Protein AF-A0A965M9I6-F1 (afdb_monomer_lite)

Foldseek 3Di:
DVVVVVVVVVVVVVVVCVVVCLVVDDPVVNVVVVVVVVVVVVVVVVVVLVVVLVVLVVQLVVLVVQLVPDPDPVVNVVSVVSNVVSVVVNVVSVLLPPDDDADCAQAFKWFADQDPVVQKTKIQAAVCRVDDAQFKKFWADPPDTQFIWGWHAGDHGMTMIHTDGGDPPDDDDGGTGIHGPDDD

pLDDT: mean 80.73, std 11.1, range [32.66, 93.0]

Secondary structure (DSSP, 8-state):
-HHHHHHHHHHHHHHHHHHTTGGGS-HHHHHHHHHHHHHHHHHHHHHHHHHHHHHHHHHHHHHHHHHHH--SHHHHHHHHHHHHHHHHHHHHHHHHTPPPPPPSSSSSEEEEEEETTTTEEEES--GGGT--TT-EEEEEETTEEEEEEEEEEE-SS-EEEEEESPPTT----TT-EEEE----

Radius of gyration: 22.74 Å; chains: 1; bounding box: 59×46×64 Å

Structure (mmCIF, N/CA/C/O backbone):
data_AF-A0A965M9I6-F1
#
_entry.id   AF-A0A965M9I6-F1
#
loop_
_atom_site.group_PDB
_atom_site.id
_atom_site.type_symbol
_atom_site.label_atom_id
_atom_site.label_alt_id
_atom_site.label_comp_id
_atom_site.label_asym_id
_atom_site.label_entity_id
_atom_site.label_seq_id
_atom_site.pdbx_PDB_ins_code
_atom_site.Cartn_x
_atom_site.Cartn_y
_atom_site.Cartn_z
_atom_site.occupancy
_atom_site.B_iso_or_equiv
_atom_site.auth_seq_id
_atom_site.auth_comp_id
_atom_site.auth_asym_id
_atom_site.auth_atom_id
_atom_site.pdbx_PDB_model_num
ATOM 1 N N . ALA A 1 1 ? 0.897 17.941 -31.462 1.00 59.69 1 ALA A N 1
ATOM 2 C CA . ALA A 1 1 ? 0.700 18.989 -30.437 1.00 59.69 1 ALA A CA 1
ATOM 3 C C . ALA A 1 1 ? 1.483 18.665 -29.162 1.00 59.69 1 ALA A C 1
ATOM 5 O O . ALA A 1 1 ? 2.231 19.512 -28.695 1.00 59.69 1 ALA A O 1
ATOM 6 N N . GLU A 1 2 ? 1.426 17.422 -28.679 1.00 52.91 2 GLU A N 1
ATOM 7 C CA . GLU A 1 2 ? 2.116 16.943 -27.466 1.00 52.91 2 GLU A CA 1
ATOM 8 C C . GLU A 1 2 ? 3.638 17.169 -27.456 1.00 52.91 2 GLU A C 1
ATOM 10 O O . GLU A 1 2 ? 4.181 17.671 -26.481 1.00 52.91 2 GLU A O 1
ATOM 15 N N . ALA A 1 3 ? 4.340 16.935 -28.570 1.00 60.59 3 ALA A N 1
ATOM 16 C CA . ALA A 1 3 ? 5.793 17.151 -28.652 1.00 60.59 3 ALA A CA 1
ATOM 17 C C . ALA A 1 3 ? 6.247 18.623 -28.505 1.00 60.59 3 ALA A C 1
ATOM 19 O O . ALA A 1 3 ? 7.446 18.890 -28.413 1.00 60.59 3 ALA A O 1
ATOM 20 N N . ARG A 1 4 ? 5.334 19.603 -28.566 1.00 61.66 4 ARG A N 1
ATOM 21 C CA . ARG A 1 4 ? 5.643 21.009 -28.237 1.00 61.66 4 ARG A CA 1
ATOM 22 C C . ARG A 1 4 ? 5.411 21.277 -26.751 1.00 61.66 4 ARG A C 1
ATOM 24 O O . ARG A 1 4 ? 6.306 21.819 -26.118 1.00 61.66 4 ARG A O 1
ATOM 31 N N . ALA A 1 5 ? 4.317 20.757 -26.196 1.00 73.44 5 ALA A N 1
ATOM 32 C CA . ALA A 1 5 ? 4.026 20.825 -24.765 1.00 73.44 5 ALA A CA 1
ATOM 33 C C . ALA A 1 5 ? 5.125 20.168 -23.906 1.00 73.44 5 ALA A C 1
ATOM 35 O O . ALA A 1 5 ? 5.554 20.744 -22.913 1.00 73.44 5 ALA A O 1
ATOM 36 N N . TYR A 1 6 ? 5.665 19.018 -24.330 1.00 57.88 6 TYR A N 1
ATOM 37 C CA . TYR A 1 6 ? 6.797 18.385 -23.637 1.00 57.88 6 TYR A CA 1
ATOM 38 C C . TYR A 1 6 ? 8.075 19.231 -23.672 1.00 57.88 6 TYR A C 1
ATOM 40 O O . TYR A 1 6 ? 8.813 19.263 -22.693 1.00 57.88 6 TYR A O 1
ATOM 48 N N . ARG A 1 7 ? 8.341 19.936 -24.780 1.00 64.25 7 ARG A N 1
ATOM 49 C CA . ARG A 1 7 ? 9.512 20.821 -24.894 1.00 64.25 7 ARG A CA 1
ATOM 50 C C . ARG A 1 7 ? 9.372 22.064 -24.028 1.00 64.25 7 ARG A C 1
ATOM 52 O O . ARG A 1 7 ? 10.345 22.469 -23.407 1.00 64.25 7 ARG A O 1
ATOM 59 N N . GLU A 1 8 ? 8.180 22.643 -23.974 1.00 78.50 8 GLU A N 1
ATOM 60 C CA . GLU A 1 8 ? 7.892 23.807 -23.132 1.00 78.50 8 GLU A CA 1
ATOM 61 C C . GLU A 1 8 ? 8.009 23.455 -21.645 1.00 78.50 8 GLU A C 1
ATOM 63 O O . GLU A 1 8 ? 8.731 24.136 -20.920 1.00 78.50 8 GLU A O 1
ATOM 68 N N . ALA A 1 9 ? 7.425 22.331 -21.219 1.00 72.50 9 ALA A N 1
ATOM 69 C CA . ALA A 1 9 ? 7.544 21.848 -19.843 1.00 72.50 9 ALA A CA 1
ATOM 70 C C . ALA A 1 9 ? 9.001 21.540 -19.449 1.00 72.50 9 ALA A C 1
ATOM 72 O O . ALA A 1 9 ? 9.422 21.832 -18.331 1.00 72.50 9 ALA A O 1
ATOM 73 N N . TRP A 1 10 ? 9.789 20.982 -20.374 1.00 66.69 10 TRP A N 1
ATOM 74 C CA . TRP A 1 10 ? 11.201 20.684 -20.135 1.00 66.69 10 TRP A CA 1
ATOM 75 C C . TRP A 1 10 ? 12.052 21.955 -20.004 1.00 66.69 10 TRP A C 1
ATOM 77 O O . TRP A 1 10 ? 12.876 22.057 -19.099 1.00 66.69 10 TRP A O 1
ATOM 87 N N . LEU A 1 11 ? 11.806 22.956 -20.855 1.00 74.75 11 LEU A N 1
ATOM 88 C CA . LEU A 1 11 ? 12.482 24.255 -20.781 1.00 74.75 11 LEU A CA 1
ATOM 89 C C . LEU A 1 11 ? 12.130 25.015 -19.499 1.00 74.75 11 LEU A C 1
ATOM 91 O O . LEU A 1 11 ? 12.984 25.692 -18.931 1.00 74.75 11 LEU A O 1
ATOM 95 N N . GLU A 1 12 ? 10.891 24.906 -19.027 1.00 79.81 12 GLU A N 1
ATOM 96 C CA . GLU A 1 12 ? 10.460 25.538 -17.781 1.00 79.81 12 GLU A CA 1
ATOM 97 C C . GLU A 1 12 ? 11.074 24.869 -16.546 1.00 79.81 12 GLU A C 1
ATOM 99 O O . GLU A 1 12 ? 11.515 25.560 -15.622 1.00 79.81 12 GLU A O 1
ATOM 104 N N . LEU A 1 13 ? 11.188 23.537 -16.562 1.00 67.56 13 LEU A N 1
ATOM 105 C CA . LEU A 1 13 ? 11.900 22.784 -15.532 1.00 67.56 13 LEU A CA 1
ATOM 106 C C . LEU A 1 13 ? 13.383 23.179 -15.483 1.00 67.56 13 LEU A C 1
ATOM 108 O O . LEU A 1 13 ? 13.887 23.527 -14.417 1.00 67.56 13 LEU A O 1
ATOM 112 N N . GLN A 1 14 ? 14.046 23.242 -16.642 1.00 68.06 14 GLN A N 1
ATOM 113 C CA . GLN A 1 14 ? 15.446 23.659 -16.740 1.00 68.06 14 GLN A CA 1
ATOM 114 C C . GLN A 1 14 ? 15.657 25.086 -16.207 1.00 68.06 14 GLN A C 1
ATOM 116 O O . GLN A 1 14 ? 16.617 25.351 -15.486 1.00 68.06 14 GLN A O 1
ATOM 121 N N . ARG A 1 15 ? 14.728 26.005 -16.497 1.00 66.44 15 ARG A N 1
ATOM 122 C CA . ARG A 1 15 ? 14.803 27.389 -16.012 1.00 66.44 15 ARG A CA 1
ATOM 123 C C . ARG A 1 15 ? 14.663 27.481 -14.492 1.00 66.44 15 ARG A C 1
ATOM 125 O O . ARG A 1 15 ? 15.324 28.313 -13.875 1.00 66.44 15 ARG A O 1
ATOM 132 N N . ARG A 1 16 ? 13.820 26.643 -13.874 1.00 67.25 16 ARG A N 1
ATOM 133 C CA . ARG A 1 16 ? 13.715 26.560 -12.404 1.00 67.25 16 ARG A CA 1
ATOM 134 C C . ARG A 1 16 ? 15.005 26.034 -11.785 1.00 67.25 16 ARG A C 1
ATOM 136 O O . ARG A 1 16 ? 15.453 26.601 -10.791 1.00 67.25 16 ARG A O 1
ATOM 143 N N . ASP A 1 17 ? 15.615 25.021 -12.387 1.00 62.03 17 ASP A N 1
ATOM 144 C CA . ASP A 1 17 ? 16.868 24.440 -11.895 1.00 62.03 17 ASP A CA 1
ATOM 145 C C . ASP A 1 17 ? 18.054 25.411 -12.028 1.00 62.03 17 ASP A C 1
ATOM 147 O O . ASP A 1 17 ? 18.908 25.476 -11.138 1.00 62.03 17 ASP A O 1
ATOM 151 N N . GLU A 1 18 ? 18.079 26.224 -13.091 1.00 65.44 18 GLU A N 1
ATOM 152 C CA . GLU A 1 18 ? 19.047 27.315 -13.276 1.00 65.44 18 GLU A CA 1
ATOM 153 C C . GLU A 1 18 ? 18.873 28.425 -12.230 1.00 65.44 18 GLU A C 1
ATOM 155 O O . GLU A 1 18 ? 19.855 28.871 -11.637 1.00 65.44 18 GLU A O 1
ATOM 160 N N . VAL A 1 19 ? 17.633 28.838 -11.942 1.00 67.62 19 VAL A N 1
ATOM 161 C CA . VAL A 1 19 ? 17.329 29.868 -10.928 1.00 67.62 19 VAL A CA 1
ATOM 162 C C . VAL A 1 19 ? 17.700 29.410 -9.515 1.00 67.62 19 VAL A C 1
ATOM 164 O O . VAL A 1 19 ? 18.101 30.227 -8.687 1.00 67.62 19 VAL A O 1
ATOM 167 N N . LEU A 1 20 ? 17.601 28.110 -9.236 1.00 62.50 20 LEU A N 1
ATOM 168 C CA . LEU A 1 20 ? 17.977 27.526 -7.948 1.00 62.50 20 LEU A CA 1
ATOM 169 C C . LEU A 1 20 ? 19.483 27.220 -7.840 1.00 62.50 20 LEU A C 1
ATOM 171 O O . LEU A 1 20 ? 19.934 26.772 -6.788 1.00 62.50 20 LEU A O 1
ATOM 175 N N . GLY A 1 21 ? 20.268 27.448 -8.901 1.00 57.34 21 GLY A N 1
ATOM 176 C CA . GLY A 1 21 ? 21.709 27.174 -8.927 1.00 57.34 21 GLY A CA 1
ATOM 177 C C . GLY A 1 21 ? 22.067 25.684 -8.877 1.00 57.34 21 GLY A C 1
ATOM 178 O O . GLY A 1 21 ? 23.244 25.340 -8.771 1.00 57.34 21 GLY A O 1
ATOM 179 N N . VAL A 1 22 ? 21.079 24.789 -8.990 1.00 57.62 22 VAL A N 1
ATOM 180 C CA . VAL A 1 22 ? 21.238 23.330 -8.851 1.00 57.62 22 VAL A CA 1
ATOM 181 C C . VAL A 1 22 ? 22.124 22.765 -9.961 1.00 57.62 22 VAL A C 1
ATOM 183 O O . VAL A 1 22 ? 22.916 21.857 -9.723 1.00 57.62 22 VAL A O 1
ATOM 186 N N . ALA A 1 23 ? 22.069 23.366 -11.152 1.00 55.41 23 ALA A N 1
ATOM 187 C CA . ALA A 1 23 ? 22.913 23.005 -12.289 1.00 55.41 23 ALA A CA 1
ATOM 188 C C . ALA A 1 23 ? 24.410 23.336 -12.097 1.00 55.41 23 ALA A C 1
ATOM 190 O O . ALA A 1 23 ? 25.239 22.838 -12.853 1.00 55.41 23 ALA A O 1
ATOM 191 N N . THR A 1 24 ? 24.765 24.168 -11.106 1.00 54.38 24 THR A N 1
ATOM 192 C CA . THR A 1 24 ? 26.161 24.572 -10.822 1.00 54.38 24 THR A CA 1
ATOM 193 C C . THR A 1 24 ? 26.809 23.794 -9.675 1.00 54.38 24 THR A C 1
ATOM 195 O O . THR A 1 24 ? 27.988 23.990 -9.380 1.00 54.38 24 THR A O 1
ATOM 198 N N . LEU A 1 25 ? 26.051 22.913 -9.019 1.00 57.72 25 LEU A N 1
ATOM 199 C CA . LEU A 1 25 ? 26.531 22.108 -7.902 1.00 57.72 25 LEU A CA 1
ATOM 200 C C . LEU A 1 25 ? 27.399 20.945 -8.410 1.00 57.72 25 LEU A C 1
ATOM 202 O O . LEU A 1 25 ? 27.096 20.329 -9.429 1.00 57.72 25 LEU A O 1
ATOM 206 N N . SER A 1 26 ? 28.471 20.622 -7.679 1.00 61.34 26 SER A N 1
ATOM 207 C CA . SER A 1 26 ? 29.229 19.377 -7.892 1.00 61.34 26 SER A CA 1
ATOM 208 C C . SER A 1 26 ? 28.302 18.162 -7.747 1.00 61.34 26 SER A C 1
ATOM 210 O O . SER A 1 26 ? 27.358 18.215 -6.953 1.00 61.34 26 SER A O 1
ATOM 212 N N . ASN A 1 27 ? 28.587 17.064 -8.458 1.00 65.56 27 ASN A N 1
ATOM 213 C CA . ASN A 1 27 ? 27.784 15.833 -8.416 1.00 65.56 27 ASN A CA 1
ATOM 214 C C . ASN A 1 27 ? 27.509 15.363 -6.970 1.00 65.56 27 ASN A C 1
ATOM 216 O O . ASN A 1 27 ? 26.359 15.111 -6.631 1.00 65.56 27 ASN A O 1
ATOM 220 N N . ASP A 1 28 ? 28.509 15.401 -6.080 1.00 66.25 28 ASP A N 1
ATOM 221 C CA . ASP A 1 28 ? 28.352 15.017 -4.663 1.00 66.25 28 ASP A CA 1
ATOM 222 C C . ASP A 1 28 ? 27.343 15.894 -3.892 1.00 66.25 28 ASP A C 1
ATOM 224 O O . ASP A 1 28 ? 26.652 15.442 -2.972 1.00 66.25 28 ASP A O 1
ATOM 228 N N . VAL A 1 29 ? 27.249 17.179 -4.247 1.00 63.94 29 VAL A N 1
ATOM 229 C CA . VAL A 1 29 ? 26.344 18.137 -3.593 1.00 63.94 29 VAL A CA 1
ATOM 230 C C . VAL A 1 29 ? 24.921 17.978 -4.125 1.00 63.94 29 VAL A C 1
ATOM 232 O O . VAL A 1 29 ? 23.964 18.115 -3.362 1.00 63.94 29 VAL A O 1
ATOM 235 N N . ARG A 1 30 ? 24.775 17.634 -5.409 1.00 65.00 30 ARG A N 1
ATOM 236 C CA . ARG A 1 30 ? 23.484 17.285 -6.006 1.00 65.00 30 ARG A CA 1
ATOM 237 C C . ARG A 1 30 ? 22.911 16.015 -5.375 1.00 65.00 30 ARG A C 1
ATOM 239 O O . ARG A 1 30 ? 21.770 16.048 -4.918 1.00 65.00 30 ARG A O 1
ATOM 246 N N . ASP A 1 31 ? 23.723 14.970 -5.240 1.00 69.75 31 ASP A 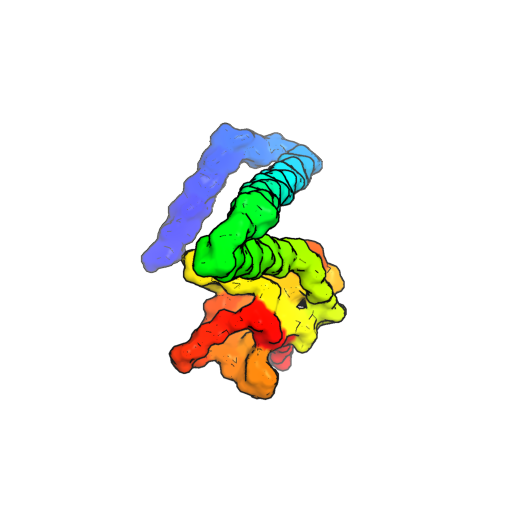N 1
ATOM 247 C CA . ASP A 1 31 ? 23.328 13.714 -4.591 1.00 69.75 31 ASP A CA 1
ATOM 248 C C . ASP A 1 31 ? 22.915 13.948 -3.127 1.00 69.75 31 ASP A C 1
ATOM 250 O O . ASP A 1 31 ? 21.892 13.446 -2.655 1.00 69.75 31 ASP A O 1
ATOM 254 N N . SER A 1 32 ? 23.660 14.799 -2.411 1.00 68.00 32 SER A N 1
ATOM 255 C CA . SER A 1 32 ? 23.335 15.186 -1.033 1.00 68.00 32 SER A CA 1
ATOM 256 C C . SER A 1 32 ? 22.020 15.968 -0.936 1.00 68.00 32 SER A C 1
ATOM 258 O O . SER A 1 32 ? 21.220 15.728 -0.031 1.00 68.00 32 SER A O 1
ATOM 260 N N . HIS A 1 33 ? 21.761 16.893 -1.863 1.00 71.75 33 HIS A N 1
ATOM 261 C 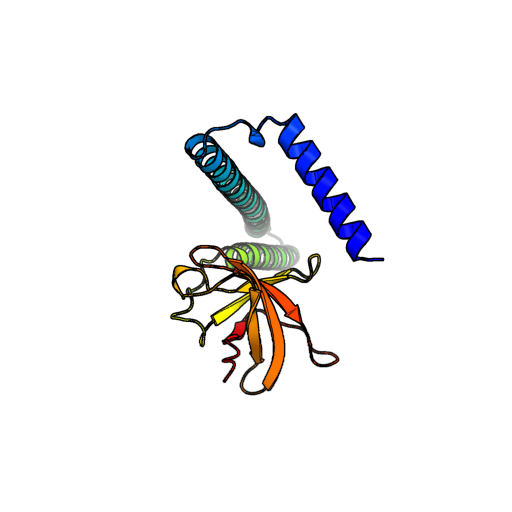CA . HIS A 1 33 ? 20.513 17.656 -1.906 1.00 71.75 33 HIS A CA 1
ATOM 262 C C . HIS A 1 33 ? 19.307 16.758 -2.221 1.00 71.75 33 HIS A C 1
ATOM 264 O O . HIS A 1 33 ? 18.273 16.853 -1.553 1.00 71.75 33 HIS A O 1
ATOM 270 N N . GLU A 1 34 ? 19.442 15.847 -3.188 1.00 71.38 34 GLU A N 1
ATOM 271 C CA . GLU A 1 34 ? 18.421 14.841 -3.501 1.00 71.38 34 GLU A CA 1
ATOM 272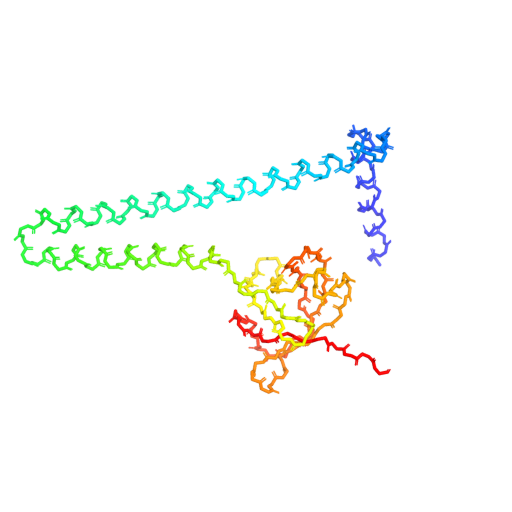 C C . GLU A 1 34 ? 18.140 13.943 -2.287 1.00 71.38 34 GLU A C 1
ATOM 274 O O . GLU A 1 34 ? 16.979 13.719 -1.927 1.00 71.38 34 GLU A O 1
ATOM 279 N N . GLN A 1 35 ? 19.186 13.516 -1.574 1.00 68.94 35 GLN A N 1
ATOM 280 C CA . GLN A 1 35 ? 19.053 12.746 -0.342 1.00 68.94 35 GLN A CA 1
ATOM 281 C C . GLN A 1 35 ? 18.332 13.529 0.766 1.00 68.94 35 GLN A C 1
ATOM 283 O O . GLN A 1 35 ? 17.428 12.979 1.399 1.00 68.94 35 GLN A O 1
ATOM 288 N N . VAL A 1 36 ? 18.689 14.794 1.003 1.00 76.12 36 VAL A N 1
ATOM 289 C CA . VAL A 1 36 ? 18.031 15.647 2.009 1.00 76.12 36 VAL A CA 1
ATOM 290 C C . VAL A 1 36 ? 16.562 15.877 1.653 1.00 76.12 36 VAL A C 1
ATOM 292 O O . VAL A 1 36 ? 15.700 15.752 2.522 1.00 76.12 36 VAL A O 1
ATOM 295 N N . SER A 1 37 ? 16.254 16.145 0.382 1.00 70.19 37 SER A N 1
ATOM 296 C CA . SER A 1 37 ? 14.878 16.298 -0.104 1.00 70.19 37 SER A CA 1
ATOM 297 C C . SER A 1 37 ? 14.054 15.027 0.130 1.00 70.19 37 SER A C 1
ATOM 299 O O . SER A 1 37 ? 12.956 15.080 0.696 1.00 70.19 37 SER A O 1
ATOM 301 N N . ARG A 1 38 ? 14.619 13.857 -0.203 1.00 69.56 38 ARG A N 1
ATOM 302 C CA . ARG A 1 38 ? 13.992 12.551 0.037 1.00 69.56 38 ARG A CA 1
ATOM 303 C C . ARG A 1 38 ? 13.698 12.326 1.520 1.00 69.56 38 ARG A C 1
ATOM 305 O O . ARG A 1 38 ? 12.555 12.024 1.866 1.00 69.56 38 ARG A O 1
ATOM 312 N N . LEU A 1 39 ? 14.703 12.497 2.381 1.00 71.06 39 LEU A N 1
ATOM 313 C CA . LEU A 1 39 ? 14.586 12.270 3.826 1.00 71.06 39 LEU A CA 1
ATOM 314 C C . LEU A 1 39 ? 13.625 13.262 4.488 1.00 71.06 39 LEU A C 1
ATOM 316 O O . LEU A 1 39 ? 12.829 12.868 5.334 1.00 71.06 39 LEU A O 1
ATOM 320 N N . SER A 1 40 ? 13.636 14.526 4.065 1.00 72.25 40 SER A N 1
ATOM 321 C CA . SER A 1 40 ? 12.663 15.528 4.511 1.00 72.25 40 SER A CA 1
ATOM 322 C C . SER A 1 40 ? 11.239 15.124 4.121 1.00 72.25 40 SER A C 1
ATOM 324 O O . SER A 1 40 ? 10.329 15.142 4.949 1.00 72.25 40 SER A O 1
ATOM 326 N N . GLY A 1 41 ? 11.040 14.652 2.886 1.00 71.00 41 GLY A N 1
ATOM 327 C CA . GLY A 1 41 ? 9.751 14.127 2.442 1.00 71.00 41 GLY A CA 1
ATOM 328 C C . GLY A 1 41 ? 9.285 12.907 3.246 1.00 71.00 41 GLY A C 1
ATOM 329 O O . GLY A 1 41 ? 8.097 12.786 3.546 1.00 71.00 41 GLY A O 1
ATOM 330 N N . GLU A 1 42 ? 10.196 12.000 3.606 1.00 76.25 42 GLU A N 1
ATOM 331 C CA . GLU A 1 42 ? 9.904 10.855 4.480 1.00 76.25 42 GLU A CA 1
ATOM 332 C C . GLU A 1 42 ? 9.539 11.293 5.898 1.00 76.25 42 GLU A C 1
ATOM 334 O O . GLU A 1 42 ? 8.526 10.833 6.427 1.00 76.25 42 GLU A O 1
ATOM 339 N N . LEU A 1 43 ? 10.290 12.236 6.468 1.00 75.19 43 LEU A N 1
ATOM 340 C CA . LEU A 1 43 ? 10.010 12.810 7.779 1.00 75.19 43 LEU A CA 1
ATOM 341 C C . LEU A 1 43 ? 8.635 13.486 7.809 1.00 75.19 43 LEU A C 1
ATOM 343 O O . LEU A 1 43 ? 7.830 13.187 8.684 1.00 75.19 43 LEU A O 1
ATOM 347 N N . ILE A 1 44 ? 8.312 14.319 6.815 1.00 77.62 44 ILE A N 1
ATOM 348 C CA . ILE A 1 44 ? 7.005 14.988 6.713 1.00 77.62 44 ILE A CA 1
ATOM 349 C C . ILE A 1 44 ? 5.866 13.962 6.649 1.00 77.62 44 ILE A C 1
ATOM 351 O O . ILE A 1 44 ? 4.826 14.148 7.285 1.00 77.62 44 ILE A O 1
ATOM 355 N N . ARG A 1 45 ? 6.034 12.869 5.891 1.00 77.31 45 ARG A N 1
ATOM 356 C CA . ARG A 1 45 ? 5.033 11.791 5.824 1.00 77.31 45 ARG A CA 1
ATOM 357 C C . ARG A 1 45 ? 4.873 11.088 7.171 1.00 77.31 45 ARG A C 1
ATOM 359 O O . ARG A 1 45 ? 3.740 10.888 7.608 1.00 77.31 45 ARG A O 1
ATOM 366 N N . ALA A 1 46 ? 5.978 10.767 7.840 1.00 75.12 46 ALA A N 1
ATOM 367 C CA . ALA A 1 46 ? 5.964 10.138 9.157 1.00 75.12 46 ALA A CA 1
ATOM 368 C C . ALA A 1 46 ? 5.312 11.042 10.218 1.00 75.12 46 ALA A C 1
ATOM 370 O O . ALA A 1 46 ? 4.477 10.583 10.998 1.00 75.12 46 ALA A O 1
ATOM 371 N N . GLU A 1 47 ? 5.618 12.340 10.209 1.00 81.00 47 GLU A N 1
ATOM 372 C CA . GLU A 1 47 ? 4.999 13.322 11.100 1.00 81.00 47 GLU A CA 1
ATOM 373 C C . GLU A 1 47 ? 3.494 13.460 10.858 1.00 81.00 47 GLU A C 1
ATOM 375 O O . GLU A 1 47 ? 2.721 13.521 11.814 1.00 81.00 47 GLU A O 1
ATOM 380 N N . ARG A 1 48 ? 3.054 13.496 9.593 1.00 85.12 48 ARG A N 1
ATOM 381 C CA . ARG A 1 48 ? 1.622 13.534 9.251 1.00 85.12 48 ARG A CA 1
ATOM 382 C C . ARG A 1 48 ? 0.899 12.290 9.749 1.00 85.12 48 ARG A C 1
ATOM 384 O O . ARG A 1 48 ? -0.147 12.428 10.376 1.00 85.12 48 ARG A O 1
ATOM 391 N N . PHE A 1 49 ? 1.479 11.111 9.534 1.00 81.81 49 PHE A N 1
ATOM 392 C CA . PHE A 1 49 ? 0.921 9.861 10.040 1.00 81.81 49 PHE A CA 1
ATOM 393 C C . PHE A 1 49 ? 0.828 9.862 11.573 1.00 81.81 49 PHE A C 1
ATOM 395 O O . PHE A 1 49 ? -0.215 9.535 12.131 1.00 81.81 49 PHE A O 1
ATOM 402 N N . SER A 1 50 ? 1.885 10.301 12.263 1.00 83.50 50 SER A N 1
ATOM 403 C CA . SER A 1 50 ? 1.895 10.420 13.726 1.00 83.50 50 SER A CA 1
ATOM 404 C C . SER A 1 50 ? 0.805 11.370 14.239 1.00 83.50 50 SER A C 1
ATOM 406 O O . SER A 1 50 ? 0.088 11.051 15.192 1.00 83.50 50 SER A O 1
ATOM 408 N N . LYS A 1 51 ? 0.610 12.515 13.569 1.00 88.12 51 LYS A N 1
ATOM 409 C CA . LYS A 1 51 ? -0.468 13.466 13.885 1.00 88.12 51 LYS A CA 1
ATOM 410 C C . LYS A 1 51 ? -1.853 12.854 13.672 1.00 88.12 51 LYS A C 1
ATOM 412 O O . LYS A 1 51 ? -2.697 12.981 14.554 1.00 88.12 51 LYS A O 1
ATOM 417 N N . GLU A 1 52 ? -2.079 12.171 12.550 1.00 88.06 52 GLU A N 1
ATOM 418 C CA . GLU A 1 52 ? -3.351 11.496 12.255 1.00 88.06 52 GLU A CA 1
ATOM 419 C C . GLU A 1 52 ? -3.658 10.395 13.283 1.00 88.06 52 GLU A C 1
ATOM 421 O O . GLU A 1 52 ? -4.763 10.349 13.822 1.00 88.06 52 GLU A O 1
ATOM 426 N N . MET A 1 53 ? -2.666 9.572 13.635 1.00 87.31 53 MET A N 1
ATOM 427 C CA . MET A 1 53 ? -2.789 8.549 14.680 1.00 87.31 53 MET A CA 1
ATOM 428 C C . MET A 1 53 ? -3.105 9.149 16.048 1.00 87.31 53 MET A C 1
ATOM 430 O O . MET A 1 53 ? -3.977 8.650 16.758 1.00 87.31 53 MET A O 1
ATOM 434 N N . THR A 1 54 ? -2.426 10.238 16.413 1.00 88.12 54 THR A N 1
ATOM 435 C CA . THR A 1 54 ? -2.667 10.935 17.683 1.00 88.12 54 THR A CA 1
ATOM 436 C C . THR A 1 54 ? -4.095 11.478 17.750 1.00 88.12 54 THR A C 1
ATOM 438 O O . THR A 1 54 ? -4.752 11.356 18.781 1.00 88.12 54 THR A O 1
ATOM 441 N N . GLU A 1 55 ? -4.598 12.047 16.654 1.00 91.25 55 GLU A N 1
ATOM 442 C CA . GLU A 1 55 ? -5.965 12.566 16.556 1.00 91.25 55 GLU A CA 1
ATOM 443 C C . GLU A 1 55 ? -7.018 11.449 16.648 1.00 91.25 55 GLU A C 1
ATOM 445 O O . GLU A 1 55 ? -7.969 11.561 17.422 1.00 91.25 55 GLU A O 1
ATOM 450 N N . GLN A 1 56 ? -6.840 10.334 15.929 1.00 89.12 56 GLN A N 1
ATOM 451 C CA . GLN A 1 56 ? -7.761 9.195 16.037 1.00 89.12 56 GLN A CA 1
ATOM 452 C C . GLN A 1 56 ? -7.729 8.558 17.430 1.00 89.12 56 GLN A C 1
ATOM 454 O O . GLN A 1 56 ? -8.778 8.209 17.971 1.00 89.12 56 GLN A O 1
ATOM 459 N N . MET A 1 57 ? -6.550 8.453 18.048 1.00 89.31 57 MET A N 1
ATOM 460 C CA . MET A 1 57 ? -6.417 7.935 19.408 1.00 89.31 57 MET A CA 1
ATOM 461 C C . MET A 1 57 ? -7.154 8.819 20.420 1.00 89.31 57 MET A C 1
ATOM 463 O O . MET A 1 57 ? -7.860 8.297 21.281 1.00 89.31 57 MET A O 1
ATOM 467 N N . LYS A 1 58 ? -7.059 10.152 20.298 1.00 90.94 58 LYS A N 1
ATOM 468 C CA . LYS A 1 58 ? -7.832 11.080 21.140 1.00 90.94 58 LYS A CA 1
ATOM 469 C C . LYS A 1 58 ? -9.333 10.826 21.031 1.00 90.94 58 LYS A C 1
ATOM 471 O O . LYS A 1 58 ? -9.981 10.685 22.061 1.00 90.94 58 LYS A O 1
ATOM 476 N N . ARG A 1 59 ? -9.866 10.661 19.816 1.00 90.06 59 ARG A N 1
ATOM 477 C CA . ARG A 1 59 ? -11.296 10.359 19.601 1.00 90.06 59 ARG A CA 1
ATOM 478 C C . ARG A 1 59 ? -11.725 9.049 20.250 1.00 90.06 59 ARG A C 1
ATOM 480 O O . ARG A 1 59 ? -12.785 8.984 20.864 1.00 90.06 59 ARG A O 1
ATOM 487 N N . VAL A 1 60 ? -10.897 8.008 20.145 1.00 91.06 60 VAL A N 1
ATOM 488 C CA . VAL A 1 60 ? -11.156 6.724 20.815 1.00 91.06 60 VAL A CA 1
ATOM 489 C C . VAL A 1 60 ? -11.173 6.899 22.334 1.00 91.06 60 VAL A C 1
ATOM 491 O O . VAL A 1 60 ? -12.071 6.379 22.993 1.00 91.06 60 VAL A O 1
ATOM 494 N N . MET A 1 61 ? -10.220 7.648 22.891 1.00 88.81 61 MET A N 1
ATOM 495 C CA . MET A 1 61 ? -10.144 7.915 24.331 1.00 88.81 61 MET A CA 1
ATOM 496 C C . MET A 1 61 ? -11.324 8.755 24.836 1.00 88.81 61 MET A C 1
ATOM 498 O O . MET A 1 61 ? -11.864 8.468 25.904 1.00 88.81 61 MET A O 1
ATOM 502 N N . GLU A 1 62 ? -11.762 9.753 24.071 1.00 89.81 62 GLU A N 1
ATOM 503 C CA . GLU A 1 62 ? -12.949 10.559 24.377 1.00 89.81 62 GLU A CA 1
ATOM 504 C C . GLU A 1 62 ? -14.219 9.701 24.375 1.00 89.81 62 GLU A C 1
ATOM 506 O O . GLU A 1 62 ? -14.964 9.716 25.356 1.00 89.81 62 GLU A O 1
ATOM 511 N N . ALA A 1 63 ? -14.423 8.882 23.338 1.00 87.38 63 ALA A N 1
ATOM 512 C CA . ALA A 1 63 ? -15.559 7.963 23.258 1.00 87.38 63 ALA A CA 1
ATOM 513 C C . ALA A 1 63 ? -15.529 6.902 24.376 1.00 87.38 63 ALA A C 1
ATOM 515 O O . ALA A 1 63 ? -16.566 6.559 24.945 1.00 87.38 63 ALA A O 1
ATOM 516 N N . ALA A 1 64 ? -14.341 6.412 24.749 1.00 87.44 64 ALA A N 1
ATOM 517 C CA . ALA A 1 64 ? -14.171 5.490 25.871 1.00 87.44 64 ALA A CA 1
ATOM 518 C C . ALA A 1 64 ? -14.536 6.144 27.212 1.00 87.44 64 ALA A C 1
ATOM 520 O O . ALA A 1 64 ? -15.223 5.531 28.029 1.00 87.44 64 ALA A O 1
ATOM 521 N N . SER A 1 65 ? -14.106 7.392 27.425 1.00 86.56 65 SER A N 1
ATOM 522 C CA . SER A 1 65 ? -14.426 8.176 28.622 1.00 86.56 65 SER A CA 1
ATOM 523 C C . SER A 1 65 ? -15.931 8.433 28.738 1.00 86.56 65 SER A C 1
ATOM 525 O O . SER A 1 65 ? -16.523 8.203 29.793 1.00 86.56 65 SER A O 1
ATOM 527 N N . GLN A 1 66 ? -16.579 8.814 27.633 1.00 85.00 66 GLN A N 1
ATOM 528 C CA . GLN A 1 66 ? -18.029 9.011 27.577 1.00 85.00 66 GLN A CA 1
ATOM 529 C C . GLN A 1 66 ? -18.791 7.712 27.858 1.00 85.00 66 GLN A C 1
ATOM 531 O O . GLN A 1 66 ? -19.723 7.702 28.658 1.00 85.00 66 GLN A O 1
ATOM 536 N N . TRP A 1 67 ? -18.358 6.589 27.280 1.00 82.12 67 TRP A N 1
ATOM 537 C CA . TRP A 1 67 ? -18.960 5.285 27.557 1.00 82.12 67 TRP A CA 1
ATOM 538 C C . TRP A 1 67 ? -18.793 4.840 29.020 1.00 82.12 67 TRP A C 1
ATOM 540 O O . TRP A 1 67 ? -19.726 4.277 29.599 1.00 82.12 67 TRP A O 1
ATOM 550 N N . ALA A 1 68 ? -17.632 5.100 29.628 1.00 84.56 68 ALA A N 1
ATOM 551 C CA . ALA A 1 68 ? -17.356 4.762 31.023 1.00 84.56 68 ALA A CA 1
ATOM 552 C C . ALA A 1 68 ? -18.135 5.643 32.018 1.00 84.56 68 ALA A C 1
ATOM 554 O O . ALA A 1 68 ? -18.562 5.146 33.060 1.00 84.56 68 ALA A O 1
ATOM 555 N N . GLY A 1 69 ? -18.337 6.926 31.695 1.00 83.12 69 GLY A N 1
ATOM 556 C CA . GLY A 1 69 ? -19.068 7.885 32.530 1.00 83.12 69 GLY A CA 1
ATOM 557 C C . GLY A 1 69 ? -20.596 7.798 32.429 1.00 83.12 69 GLY A C 1
ATOM 558 O O . GLY A 1 69 ? -21.304 8.338 33.280 1.00 83.12 69 GLY A O 1
ATOM 559 N N . GLU A 1 70 ? -21.131 7.115 31.415 1.00 84.00 70 GLU A N 1
ATOM 560 C CA . GLU A 1 70 ? -22.570 7.084 31.156 1.00 84.00 70 GLU A CA 1
ATOM 561 C C . GLU A 1 70 ? -23.298 6.046 32.030 1.00 84.00 70 GLU A C 1
ATOM 563 O O . GLU A 1 70 ? -23.119 4.828 31.908 1.00 84.00 70 GLU A O 1
ATOM 568 N N . SER A 1 71 ? -24.168 6.541 32.913 1.00 73.00 71 SER A N 1
ATOM 569 C CA . SER A 1 71 ? -24.940 5.714 33.853 1.00 73.00 71 SER A CA 1
ATOM 570 C C . SER A 1 71 ? -26.277 5.229 33.280 1.00 73.00 71 SER A C 1
ATOM 572 O O . SER A 1 71 ? -26.828 4.234 33.752 1.00 73.00 71 SER A O 1
ATOM 574 N N . LEU A 1 72 ? -26.818 5.905 32.259 1.00 81.62 72 LEU A N 1
ATOM 575 C CA . LEU A 1 72 ? -28.125 5.583 31.679 1.00 81.62 72 LEU A CA 1
ATOM 576 C C . LEU A 1 72 ? -28.010 4.446 30.644 1.00 81.62 72 LEU A C 1
ATOM 578 O O . LEU A 1 72 ? -27.302 4.617 29.651 1.00 81.62 72 LEU A O 1
ATOM 582 N N . PRO A 1 73 ? -28.750 3.324 30.776 1.00 76.50 73 PRO A N 1
ATOM 583 C CA . PRO A 1 73 ? -28.627 2.172 29.871 1.00 76.50 73 PRO A CA 1
ATOM 584 C C . PRO A 1 73 ? -28.835 2.503 28.384 1.00 76.50 73 PRO A C 1
ATOM 586 O O . PRO A 1 73 ? -28.100 2.007 27.532 1.00 76.50 73 PRO A O 1
ATOM 589 N N . ALA A 1 74 ? -29.794 3.383 28.071 1.00 77.50 74 ALA A N 1
ATOM 590 C CA . ALA A 1 74 ? -30.087 3.804 26.699 1.00 77.50 74 ALA A CA 1
ATOM 591 C C . ALA A 1 74 ? -28.950 4.635 26.077 1.00 77.50 74 ALA A C 1
ATOM 593 O O . ALA A 1 74 ? -28.596 4.434 24.917 1.00 77.50 74 ALA A O 1
ATOM 594 N N . LYS A 1 75 ? -28.330 5.528 26.857 1.00 78.88 75 LYS A N 1
ATOM 595 C CA . LYS A 1 75 ? -27.195 6.346 26.402 1.00 78.88 75 LYS A CA 1
ATOM 596 C C . LYS A 1 75 ? -25.891 5.551 26.371 1.00 78.88 75 LYS A C 1
ATOM 598 O O . LYS A 1 75 ? -25.080 5.734 25.472 1.00 78.88 75 LYS A O 1
ATOM 603 N N . LYS A 1 76 ? -25.730 4.585 27.279 1.00 80.88 76 LYS A N 1
ATOM 604 C CA . LYS A 1 76 ? -24.579 3.677 27.320 1.00 80.88 76 LYS A CA 1
ATOM 605 C C . LYS A 1 76 ? -24.486 2.792 26.076 1.00 80.88 76 LYS A C 1
ATOM 607 O O . LYS A 1 76 ? -23.384 2.483 25.627 1.00 80.88 76 LYS A O 1
ATOM 612 N N . ALA A 1 77 ? -25.625 2.399 25.503 1.00 81.62 77 ALA A N 1
ATOM 613 C CA . ALA A 1 77 ? -25.664 1.673 24.235 1.00 81.62 77 ALA A CA 1
ATOM 614 C C . ALA A 1 77 ? -25.179 2.537 23.055 1.00 81.62 77 ALA A C 1
ATOM 616 O O . ALA A 1 77 ? -24.378 2.061 22.251 1.00 81.62 77 ALA A O 1
ATOM 617 N N . ALA A 1 78 ? -25.603 3.804 22.987 1.00 83.81 78 ALA A N 1
ATOM 618 C CA . ALA A 1 78 ? -25.139 4.755 21.974 1.00 83.81 78 ALA A CA 1
ATOM 619 C C . ALA A 1 78 ? -23.636 5.060 22.118 1.00 83.81 78 ALA A C 1
ATOM 621 O O . ALA A 1 78 ? -22.888 4.901 21.156 1.00 83.81 78 ALA A O 1
ATOM 622 N N . ALA A 1 79 ? -23.168 5.353 23.336 1.00 82.31 79 ALA A N 1
ATOM 623 C CA . ALA A 1 79 ? -21.753 5.608 23.615 1.00 82.31 79 ALA A CA 1
ATOM 624 C C . ALA A 1 79 ? -20.855 4.395 23.293 1.00 82.31 79 ALA A C 1
ATOM 626 O O . ALA A 1 79 ? -19.737 4.542 22.803 1.00 82.31 79 ALA A O 1
ATOM 627 N N . ARG A 1 80 ? -21.355 3.165 23.490 1.00 84.38 80 ARG A N 1
ATOM 628 C CA . ARG A 1 80 ? -20.647 1.949 23.056 1.00 84.38 80 ARG A CA 1
ATOM 629 C C . ARG A 1 80 ? -20.527 1.867 21.532 1.00 84.38 80 ARG A C 1
ATOM 631 O O . ARG A 1 80 ? -19.488 1.444 21.031 1.00 84.38 80 ARG A O 1
ATOM 638 N N . ALA A 1 81 ? -21.577 2.231 20.798 1.00 87.12 81 ALA A N 1
ATOM 639 C CA . ALA A 1 81 ? -21.551 2.225 19.338 1.00 87.12 81 ALA A CA 1
ATOM 640 C C . ALA A 1 81 ? -20.550 3.254 18.783 1.00 87.12 81 ALA A C 1
ATOM 642 O O . ALA A 1 81 ? -19.831 2.949 17.831 1.00 87.12 81 ALA A O 1
ATOM 643 N N . GLU A 1 82 ? -20.456 4.428 19.409 1.00 86.44 82 GLU A N 1
ATOM 644 C CA . GLU A 1 82 ? -19.466 5.464 19.081 1.00 86.44 82 GLU A CA 1
ATOM 645 C C . GLU A 1 82 ? -18.032 5.024 19.398 1.00 86.44 82 GLU A C 1
ATOM 647 O O . GLU A 1 82 ? -17.127 5.217 18.589 1.00 86.44 82 GLU A O 1
ATOM 652 N N . PHE A 1 83 ? -17.812 4.345 20.525 1.00 87.31 83 PHE A N 1
ATOM 653 C CA . PHE A 1 83 ? -16.505 3.767 20.838 1.00 87.31 83 PHE A CA 1
ATOM 654 C C . PHE A 1 83 ? -16.071 2.713 19.804 1.00 87.31 83 PHE A C 1
ATOM 656 O O . PHE A 1 83 ? -14.938 2.736 19.321 1.00 87.31 83 PHE A O 1
ATOM 663 N N . GLU A 1 84 ? -16.972 1.807 19.414 1.00 88.62 84 GLU A N 1
ATOM 664 C CA . GLU A 1 84 ? -16.684 0.797 18.388 1.00 88.62 84 GLU A CA 1
ATOM 665 C C . GLU A 1 84 ? -16.432 1.424 17.007 1.00 88.62 84 GLU A C 1
ATOM 667 O O . GLU A 1 84 ? -15.580 0.939 16.259 1.00 88.62 84 GLU A O 1
ATOM 672 N N . SER A 1 85 ? -17.130 2.507 16.650 1.00 89.38 85 SER A N 1
ATOM 673 C CA . SER A 1 85 ? -16.892 3.210 15.384 1.00 89.38 85 SER A CA 1
ATOM 674 C C . SER A 1 85 ? -15.543 3.939 15.383 1.00 89.38 85 SER A C 1
ATOM 676 O O . SER A 1 85 ? -14.786 3.804 14.418 1.00 89.38 85 SER A O 1
ATOM 678 N N . ALA A 1 86 ? -15.187 4.612 16.481 1.00 86.44 86 ALA A N 1
ATOM 679 C CA . ALA A 1 86 ? -13.886 5.255 16.655 1.00 86.44 86 ALA A CA 1
ATOM 680 C C . ALA A 1 86 ? -12.742 4.229 16.609 1.00 86.44 86 ALA A C 1
ATOM 682 O O . ALA A 1 86 ? -11.734 4.439 15.932 1.00 86.44 86 ALA A O 1
ATOM 683 N N . LYS A 1 87 ? -12.919 3.069 17.253 1.00 89.62 87 LYS A N 1
ATOM 684 C CA . LYS A 1 87 ? -11.948 1.968 17.214 1.00 89.62 87 LYS A CA 1
ATOM 685 C C . LYS A 1 87 ? -11.737 1.432 15.795 1.00 89.62 87 LYS A C 1
ATOM 687 O O . LYS A 1 87 ? -10.604 1.148 15.411 1.00 89.62 87 LYS A O 1
ATOM 692 N N . ARG A 1 88 ? -12.802 1.315 14.992 1.00 87.75 88 ARG A N 1
ATOM 693 C CA . ARG A 1 88 ? -12.685 0.934 13.571 1.00 87.75 88 ARG A CA 1
ATOM 694 C C . ARG A 1 88 ? -11.939 1.988 12.758 1.00 87.75 88 ARG A C 1
ATOM 696 O O . ARG A 1 88 ? -11.116 1.617 11.929 1.00 87.75 88 ARG A O 1
ATOM 703 N N . ALA A 1 89 ? -12.195 3.273 13.001 1.00 86.44 89 ALA A N 1
ATOM 704 C CA . ALA A 1 89 ? -11.490 4.356 12.319 1.00 86.44 89 ALA A CA 1
ATOM 705 C C . ALA A 1 89 ? -9.980 4.326 12.613 1.00 86.44 89 ALA A C 1
ATOM 707 O O . ALA A 1 89 ? -9.180 4.417 11.684 1.00 86.44 89 ALA A O 1
ATOM 708 N N . LEU A 1 90 ? -9.590 4.106 13.874 1.00 86.75 90 LEU A N 1
ATOM 709 C CA . LEU A 1 90 ? -8.186 3.928 14.260 1.00 86.75 90 LEU A CA 1
ATOM 710 C C . LEU A 1 90 ? -7.548 2.722 13.551 1.00 86.75 90 LEU A C 1
ATOM 712 O O . LEU A 1 90 ? -6.472 2.853 12.972 1.00 86.75 90 LEU A O 1
ATOM 716 N N . ALA A 1 91 ? -8.239 1.578 13.521 1.00 85.06 91 ALA A N 1
ATOM 717 C CA . ALA A 1 91 ? -7.747 0.374 12.851 1.00 85.06 91 ALA A CA 1
ATOM 718 C C . ALA A 1 91 ? -7.530 0.573 11.337 1.00 85.06 91 ALA A C 1
ATOM 720 O O . ALA A 1 91 ? -6.616 -0.012 10.757 1.00 85.06 91 ALA A O 1
ATOM 721 N N . GLU A 1 92 ? -8.344 1.400 10.676 1.00 84.81 92 GLU A N 1
ATOM 722 C CA . GLU A 1 92 ? -8.144 1.741 9.263 1.00 84.81 92 GLU A CA 1
ATOM 723 C C . GLU A 1 92 ? -6.910 2.627 9.043 1.00 84.81 92 GLU A C 1
ATOM 725 O O . GLU A 1 92 ? -6.175 2.412 8.077 1.00 84.81 92 GLU A O 1
ATOM 730 N N . VAL A 1 93 ? -6.624 3.577 9.941 1.00 82.56 93 VAL A N 1
ATOM 731 C CA . VAL A 1 93 ? -5.384 4.373 9.872 1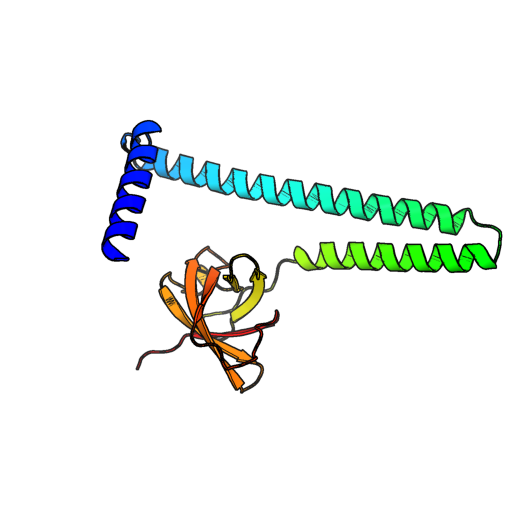.00 82.56 93 VAL A CA 1
ATOM 732 C C . VAL A 1 93 ? -4.158 3.489 10.115 1.00 82.56 93 VAL A C 1
ATOM 734 O O . VAL A 1 93 ? -3.190 3.576 9.361 1.00 82.56 93 VAL A O 1
ATOM 737 N N . GLU A 1 94 ? -4.217 2.563 11.074 1.00 80.94 94 GLU A N 1
ATOM 738 C CA . GLU A 1 94 ? -3.136 1.599 11.315 1.00 80.94 94 GLU A CA 1
ATOM 739 C C . GLU A 1 94 ? -2.853 0.723 10.088 1.00 80.94 94 GLU A C 1
ATOM 741 O O . GLU A 1 94 ? -1.697 0.581 9.685 1.00 80.94 94 GLU A O 1
ATOM 746 N N . LYS A 1 95 ? -3.892 0.177 9.439 1.00 77.75 95 LYS A N 1
ATOM 747 C CA . LYS A 1 95 ? -3.736 -0.646 8.225 1.00 77.75 95 LYS A CA 1
ATOM 748 C C . LYS A 1 95 ? -3.058 0.095 7.075 1.00 77.75 95 LYS A C 1
ATOM 750 O O . LYS A 1 95 ? -2.329 -0.534 6.306 1.00 77.75 95 LYS A O 1
ATOM 755 N N . LYS A 1 96 ? -3.285 1.406 6.934 1.00 71.38 96 LYS A N 1
ATOM 756 C CA . LYS A 1 96 ? -2.655 2.210 5.871 1.00 71.38 96 LYS A CA 1
ATOM 757 C C . LYS A 1 96 ? -1.131 2.245 5.987 1.00 71.38 96 LYS A C 1
ATOM 759 O O . LYS A 1 96 ? -0.470 2.363 4.962 1.00 71.38 96 LYS A O 1
ATOM 764 N N . ASN A 1 97 ? -0.585 2.125 7.198 1.00 67.25 97 ASN A N 1
ATOM 765 C CA . ASN A 1 97 ? 0.851 2.253 7.451 1.00 67.25 97 ASN A CA 1
ATOM 766 C C . ASN A 1 97 ? 1.529 0.937 7.865 1.00 67.25 97 ASN A C 1
ATOM 768 O O . ASN A 1 97 ? 2.676 0.944 8.307 1.00 67.25 97 ASN A O 1
ATOM 772 N N . GLN A 1 98 ? 0.846 -0.205 7.733 1.00 66.12 98 GLN A N 1
ATOM 773 C CA . GLN A 1 98 ? 1.492 -1.493 7.970 1.00 66.12 98 GLN A CA 1
ATOM 774 C C . GLN A 1 98 ? 2.543 -1.764 6.883 1.00 66.12 98 GLN A C 1
ATOM 776 O O . GLN A 1 98 ? 2.202 -1.742 5.693 1.00 66.12 98 GLN A O 1
ATOM 781 N N . PRO A 1 99 ? 3.805 -2.052 7.259 1.00 61.59 99 PRO A N 1
ATOM 782 C CA . PRO A 1 99 ? 4.818 -2.462 6.302 1.00 61.59 99 PRO A CA 1
ATOM 783 C C . PRO A 1 99 ? 4.367 -3.770 5.659 1.00 61.59 99 PRO A C 1
ATOM 785 O O . PRO A 1 99 ? 4.168 -4.784 6.329 1.00 61.59 99 PRO A O 1
ATOM 788 N N . ARG A 1 100 ? 4.151 -3.733 4.347 1.00 68.12 100 ARG A N 1
ATOM 789 C CA . ARG A 1 100 ? 3.722 -4.913 3.600 1.00 68.12 100 ARG A CA 1
ATOM 790 C C . ARG A 1 100 ? 4.924 -5.722 3.165 1.00 68.12 100 ARG A C 1
ATOM 792 O O . ARG A 1 100 ? 5.976 -5.163 2.861 1.00 68.12 100 ARG A O 1
ATOM 799 N N . ALA A 1 101 ? 4.742 -7.039 3.133 1.00 76.12 101 ALA A N 1
ATOM 800 C CA . ALA A 1 101 ? 5.762 -7.957 2.658 1.00 76.12 101 ALA A CA 1
ATOM 801 C C . ALA A 1 101 ? 6.203 -7.545 1.250 1.00 76.12 101 ALA A C 1
ATOM 803 O O . ALA A 1 101 ? 5.371 -7.368 0.357 1.00 76.12 101 ALA A O 1
ATOM 804 N N . VAL A 1 102 ? 7.508 -7.360 1.082 1.00 82.56 102 VAL A N 1
ATOM 805 C CA . VAL A 1 102 ? 8.116 -7.064 -0.212 1.00 82.56 102 VAL A CA 1
ATOM 806 C C . VAL A 1 102 ? 8.080 -8.335 -1.057 1.00 82.56 102 VAL A C 1
ATOM 808 O O . VAL A 1 102 ? 8.275 -9.432 -0.530 1.00 82.56 102 VAL A O 1
ATOM 811 N N . ALA A 1 103 ? 7.803 -8.194 -2.350 1.00 85.38 103 ALA A N 1
ATOM 812 C CA . ALA A 1 103 ? 7.811 -9.298 -3.297 1.00 85.38 103 ALA A CA 1
ATOM 813 C C . ALA A 1 103 ? 9.181 -9.993 -3.314 1.00 85.38 103 ALA A C 1
ATOM 815 O O . ALA A 1 103 ? 10.223 -9.347 -3.150 1.00 85.38 103 ALA A O 1
ATOM 816 N N . SER A 1 104 ? 9.188 -11.309 -3.530 1.00 83.75 104 SER A N 1
ATOM 817 C CA . SER A 1 104 ? 10.434 -12.062 -3.695 1.00 83.75 104 SER A CA 1
ATOM 818 C C . SER A 1 104 ? 11.090 -11.790 -5.055 1.00 83.75 104 SER A C 1
ATOM 820 O O . SER A 1 104 ? 12.310 -11.893 -5.172 1.00 83.75 104 SER A O 1
ATOM 822 N N . GLY A 1 105 ? 10.314 -11.372 -6.063 1.00 87.00 105 GLY A N 1
ATOM 823 C CA . GLY A 1 105 ? 10.810 -10.989 -7.381 1.00 87.00 105 GLY A CA 1
ATOM 824 C C . GLY A 1 105 ? 9.764 -10.297 -8.262 1.00 87.00 105 GLY A C 1
ATOM 825 O O . GLY A 1 105 ? 8.828 -9.652 -7.796 1.00 87.00 105 GLY A O 1
ATOM 826 N N . LEU A 1 106 ? 9.938 -10.411 -9.582 1.00 88.94 106 LEU A N 1
ATOM 827 C CA . LEU A 1 106 ? 9.104 -9.728 -10.583 1.00 88.94 106 LEU A CA 1
ATOM 828 C C . LEU A 1 106 ? 7.787 -10.454 -10.917 1.00 88.94 106 LEU A C 1
ATOM 830 O O . LEU A 1 106 ? 7.016 -9.977 -11.749 1.00 88.94 106 LEU A O 1
ATOM 834 N N . THR A 1 107 ? 7.536 -11.633 -10.343 1.00 88.19 107 THR A N 1
ATOM 835 C CA . THR A 1 107 ? 6.411 -12.519 -10.711 1.00 88.19 107 THR A CA 1
ATOM 836 C C . THR A 1 107 ? 5.363 -12.679 -9.607 1.00 88.19 107 THR A C 1
ATOM 838 O O . THR A 1 107 ? 4.276 -13.216 -9.846 1.00 88.19 107 THR A O 1
ATOM 841 N N . ASP A 1 108 ? 5.664 -12.236 -8.393 1.00 87.88 108 ASP A N 1
ATOM 842 C CA . ASP A 1 108 ? 4.839 -12.385 -7.193 1.00 87.88 108 ASP A CA 1
ATOM 843 C C . ASP A 1 108 ? 4.493 -11.044 -6.535 1.00 87.88 108 ASP A C 1
ATOM 845 O O . ASP A 1 108 ? 3.992 -11.012 -5.412 1.00 87.88 108 ASP A O 1
ATOM 849 N N . ALA A 1 109 ? 4.720 -9.941 -7.245 1.00 90.75 109 ALA A N 1
ATOM 850 C CA . ALA A 1 109 ? 4.369 -8.626 -6.755 1.00 90.75 109 ALA A CA 1
ATOM 851 C C . ALA A 1 109 ? 2.856 -8.438 -6.625 1.00 90.75 109 ALA A C 1
ATOM 853 O O . ALA A 1 109 ? 2.051 -9.166 -7.207 1.00 90.75 109 ALA A O 1
ATOM 854 N N . GLN A 1 110 ? 2.465 -7.453 -5.828 1.00 91.75 110 GLN A N 1
ATOM 855 C CA . GLN A 1 110 ? 1.087 -7.136 -5.496 1.00 91.75 110 GLN A CA 1
ATOM 856 C C . GLN A 1 110 ? 0.884 -5.627 -5.400 1.00 91.75 110 GLN A C 1
ATOM 858 O O . GLN A 1 110 ? 1.779 -4.874 -5.003 1.00 91.75 110 GLN A O 1
ATOM 863 N N . VAL A 1 111 ? -0.335 -5.198 -5.711 1.00 91.00 111 VAL A N 1
ATOM 864 C CA . VAL A 1 111 ? -0.774 -3.817 -5.517 1.00 91.00 111 VAL A CA 1
ATOM 865 C C . VAL A 1 111 ? -0.943 -3.550 -4.022 1.00 91.00 111 VAL A C 1
ATOM 867 O O . VAL A 1 111 ? -1.807 -4.136 -3.362 1.00 91.00 111 VAL A O 1
ATOM 870 N N . VAL A 1 112 ? -0.134 -2.644 -3.473 1.00 87.94 112 VAL A N 1
ATOM 871 C CA . VAL A 1 112 ? -0.212 -2.247 -2.062 1.00 87.94 112 VAL A CA 1
ATOM 872 C C . VAL A 1 112 ? -1.134 -1.062 -1.821 1.00 87.94 112 VAL A C 1
ATOM 874 O O . VAL A 1 112 ? -1.835 -1.029 -0.809 1.00 87.94 112 VAL A O 1
ATOM 877 N N . ALA A 1 113 ? -1.194 -0.127 -2.761 1.00 85.19 113 ALA A N 1
ATOM 878 C CA . ALA A 1 113 ? -2.097 1.011 -2.697 1.00 85.19 113 ALA A CA 1
ATOM 879 C C . ALA A 1 113 ? -2.559 1.404 -4.099 1.00 85.19 113 ALA A C 1
ATOM 881 O O . ALA A 1 113 ? -1.863 1.168 -5.085 1.00 85.19 113 ALA A O 1
ATOM 882 N N . VAL A 1 114 ? -3.745 2.000 -4.163 1.00 87.38 114 VAL A N 1
ATOM 883 C CA . VAL A 1 114 ? -4.325 2.552 -5.386 1.00 87.38 114 VAL A CA 1
ATOM 884 C C . VAL A 1 114 ? -4.648 4.009 -5.099 1.00 87.38 114 VAL A C 1
ATOM 886 O O . VAL A 1 114 ? -5.530 4.293 -4.287 1.00 87.38 114 VAL A O 1
ATOM 889 N N . ASP A 1 115 ? -3.927 4.912 -5.748 1.00 84.31 115 ASP A N 1
ATOM 890 C CA . ASP A 1 115 ? -4.224 6.336 -5.746 1.00 84.31 115 ASP A CA 1
ATOM 891 C C . ASP A 1 115 ? -5.167 6.636 -6.915 1.00 84.31 115 ASP A C 1
ATOM 893 O O . ASP A 1 115 ? -4.799 6.550 -8.088 1.00 84.31 115 ASP A O 1
ATOM 897 N N . ARG A 1 116 ? -6.424 6.945 -6.591 1.00 81.81 116 ARG A N 1
ATOM 898 C CA . ARG A 1 116 ? -7.451 7.245 -7.596 1.00 81.81 116 ARG A CA 1
ATOM 899 C C . ARG A 1 116 ? -7.383 8.681 -8.103 1.00 81.81 116 ARG A C 1
ATOM 901 O O . ARG A 1 116 ? -7.892 8.930 -9.189 1.00 81.81 116 ARG A O 1
ATOM 908 N N . GLU A 1 117 ? -6.785 9.597 -7.345 1.00 77.06 117 GLU A N 1
ATOM 909 C CA . GLU A 1 117 ? -6.647 10.999 -7.750 1.00 77.06 117 GLU A CA 1
ATOM 910 C C . GLU A 1 117 ? -5.557 11.132 -8.810 1.00 77.06 117 GLU A C 1
ATOM 912 O O . GLU A 1 117 ? -5.753 11.788 -9.828 1.00 77.06 117 GLU A O 1
ATOM 917 N N . GLN A 1 118 ? -4.434 10.443 -8.598 1.00 75.19 118 GLN A N 1
ATOM 918 C CA . GLN A 1 118 ? -3.294 10.439 -9.519 1.00 75.19 118 GLN A CA 1
ATOM 919 C C . GLN A 1 118 ? -3.351 9.306 -10.552 1.00 75.19 118 GLN A C 1
ATOM 921 O O . GLN A 1 118 ? -2.452 9.185 -11.381 1.00 75.19 118 GLN A O 1
ATOM 926 N N . GLN A 1 119 ? -4.385 8.458 -10.490 1.00 83.88 119 GLN A N 1
ATOM 927 C CA . GLN A 1 119 ? -4.508 7.224 -11.275 1.00 83.88 119 GLN A CA 1
ATOM 928 C C . GLN A 1 119 ? -3.244 6.347 -11.207 1.00 83.88 119 GLN A C 1
ATOM 930 O O . GLN A 1 119 ? -2.852 5.731 -12.194 1.00 83.88 119 GLN A O 1
ATOM 935 N N . ALA A 1 120 ? -2.611 6.281 -10.035 1.00 87.75 120 ALA A N 1
ATOM 936 C CA . ALA A 1 120 ? -1.352 5.582 -9.821 1.00 87.75 120 ALA A CA 1
ATOM 937 C C . ALA A 1 120 ? -1.533 4.362 -8.911 1.00 87.75 120 ALA A C 1
ATOM 939 O O . ALA A 1 120 ? -2.378 4.318 -8.015 1.00 87.75 120 ALA A O 1
ATOM 940 N N . LEU A 1 121 ? -0.704 3.351 -9.130 1.00 90.56 121 LEU A N 1
ATOM 941 C CA . LEU A 1 121 ? -0.627 2.143 -8.320 1.00 90.56 121 LEU A CA 1
ATOM 942 C C . LEU A 1 121 ? 0.687 2.139 -7.566 1.00 90.56 121 LEU A C 1
ATOM 944 O O . LEU A 1 121 ? 1.722 2.485 -8.124 1.00 90.56 121 LEU A O 1
ATOM 948 N N . VAL A 1 122 ? 0.668 1.671 -6.328 1.00 90.25 122 VAL A N 1
ATOM 949 C CA . VAL A 1 122 ? 1.891 1.373 -5.584 1.00 90.25 122 VAL A CA 1
ATOM 950 C C . VAL A 1 122 ? 2.031 -0.137 -5.510 1.00 90.25 122 VAL A C 1
ATOM 952 O O . VAL A 1 122 ? 1.075 -0.826 -5.149 1.00 90.25 122 VAL A O 1
ATOM 955 N N . LEU A 1 123 ? 3.212 -0.654 -5.836 1.00 91.25 123 LEU A N 1
ATOM 956 C CA . LEU A 1 123 ? 3.541 -2.078 -5.817 1.00 91.25 123 LEU A CA 1
ATOM 957 C C . LEU A 1 123 ? 4.586 -2.371 -4.736 1.00 91.25 123 LEU A C 1
ATOM 959 O O . LEU A 1 123 ? 5.462 -1.546 -4.476 1.00 91.25 123 LEU A O 1
ATOM 963 N N . ASN A 1 124 ? 4.531 -3.562 -4.139 1.00 91.38 124 ASN A N 1
ATOM 964 C CA . ASN A 1 124 ? 5.530 -4.055 -3.176 1.00 91.38 124 ASN A CA 1
ATOM 965 C C . ASN A 1 124 ? 6.805 -4.610 -3.842 1.00 91.38 124 ASN A C 1
ATOM 967 O O . ASN A 1 124 ? 7.360 -5.604 -3.376 1.00 91.38 124 ASN A O 1
ATOM 971 N N . LEU A 1 125 ? 7.243 -4.024 -4.952 1.00 91.56 125 LEU A N 1
ATOM 972 C CA . LEU A 1 125 ? 8.431 -4.448 -5.686 1.00 91.56 125 LEU A CA 1
ATOM 973 C C . LEU A 1 125 ? 9.288 -3.217 -5.987 1.00 91.56 125 LEU A C 1
ATOM 975 O O . LEU A 1 125 ? 8.749 -2.148 -6.251 1.00 91.56 125 LEU A O 1
ATOM 979 N N . GLY A 1 126 ? 10.608 -3.354 -5.973 1.00 89.94 126 GLY A N 1
ATOM 980 C CA . GLY A 1 126 ? 11.537 -2.258 -6.229 1.00 89.94 126 GLY A CA 1
ATOM 981 C C . GLY A 1 126 ? 12.838 -2.715 -6.883 1.00 89.94 126 GLY A C 1
ATOM 982 O O . GLY A 1 126 ? 12.935 -3.819 -7.431 1.00 89.94 126 GLY A O 1
ATOM 983 N N . LEU A 1 127 ? 13.864 -1.866 -6.810 1.00 87.75 127 LEU A N 1
ATOM 984 C CA . LEU A 1 127 ? 15.192 -2.127 -7.378 1.00 87.75 127 LEU A CA 1
ATOM 985 C C . LEU A 1 127 ? 15.787 -3.445 -6.863 1.00 87.75 127 LEU A C 1
ATOM 987 O O . LEU A 1 127 ? 16.398 -4.184 -7.634 1.00 87.75 127 LEU A O 1
ATOM 991 N N . ARG A 1 128 ? 15.564 -3.789 -5.584 1.00 86.81 128 ARG A N 1
ATOM 992 C CA . ARG A 1 128 ? 16.085 -5.036 -4.991 1.00 86.81 128 ARG A CA 1
ATOM 993 C C . ARG A 1 128 ? 15.461 -6.295 -5.595 1.00 86.81 128 ARG A C 1
ATOM 995 O O . ARG A 1 128 ? 16.082 -7.351 -5.549 1.00 86.81 128 ARG A O 1
ATOM 1002 N N . GLN A 1 129 ? 14.272 -6.179 -6.181 1.00 88.62 129 GLN A N 1
ATOM 1003 C CA . GLN A 1 129 ? 13.571 -7.260 -6.879 1.00 88.62 129 GLN A CA 1
ATOM 1004 C C . GLN A 1 129 ? 13.893 -7.282 -8.383 1.00 88.62 129 GLN A C 1
ATOM 1006 O O . GLN A 1 129 ? 13.387 -8.140 -9.103 1.00 88.62 129 GLN A O 1
ATOM 1011 N N . GLY A 1 130 ? 14.732 -6.357 -8.865 1.00 86.38 130 GLY A N 1
ATOM 1012 C CA . GLY A 1 130 ? 15.112 -6.236 -10.274 1.00 86.38 130 GLY A CA 1
ATOM 1013 C C . GLY A 1 130 ? 14.176 -5.359 -11.105 1.00 86.38 130 GLY A C 1
ATOM 1014 O O . GLY A 1 130 ? 14.209 -5.426 -12.333 1.00 86.38 130 GLY A O 1
ATOM 1015 N N . ALA A 1 131 ? 13.329 -4.560 -10.456 1.00 90.50 131 ALA A N 1
ATOM 1016 C CA . ALA A 1 131 ? 12.409 -3.663 -11.136 1.00 90.50 131 ALA A CA 1
ATOM 1017 C C . ALA A 1 131 ? 13.129 -2.452 -11.716 1.00 90.50 131 ALA A C 1
ATOM 1019 O O . ALA A 1 131 ? 14.085 -1.951 -11.125 1.00 90.50 131 ALA A O 1
ATOM 1020 N N . LYS A 1 132 ? 12.651 -1.961 -12.858 1.00 90.44 132 LYS A N 1
ATOM 1021 C CA . LYS A 1 132 ? 13.195 -0.775 -13.518 1.00 90.44 132 LYS A CA 1
ATOM 1022 C C . LYS A 1 132 ? 12.068 0.100 -14.033 1.00 90.44 132 LYS A C 1
ATOM 1024 O O . LYS A 1 132 ? 11.007 -0.399 -14.411 1.00 90.44 132 LYS A O 1
ATOM 1029 N N . GLU A 1 133 ? 12.320 1.400 -14.063 1.00 90.06 133 GLU A N 1
ATOM 1030 C CA . GLU A 1 133 ? 11.408 2.363 -14.670 1.00 90.06 133 GLU A CA 1
ATOM 1031 C C . GLU A 1 133 ? 11.119 1.975 -16.125 1.00 90.06 133 GLU A C 1
ATOM 1033 O O . GLU A 1 133 ? 11.983 1.465 -16.843 1.00 90.06 133 GLU A O 1
ATOM 1038 N N . GLY A 1 134 ? 9.866 2.138 -16.538 1.00 88.56 134 GLY A N 1
ATOM 1039 C CA . GLY A 1 134 ? 9.382 1.746 -17.856 1.00 88.56 134 GLY A CA 1
ATOM 1040 C C . GLY A 1 134 ? 9.064 0.256 -18.028 1.00 88.56 134 GLY A C 1
ATOM 1041 O O . GLY A 1 134 ? 8.473 -0.102 -19.048 1.00 88.56 134 GLY A O 1
ATOM 1042 N N . MET A 1 135 ? 9.391 -0.623 -17.069 1.00 90.38 135 MET A N 1
ATOM 1043 C CA . MET A 1 135 ? 9.072 -2.049 -17.208 1.00 90.38 135 MET A CA 1
ATOM 1044 C C . MET A 1 135 ? 7.552 -2.285 -17.224 1.00 90.38 135 MET A C 1
ATOM 1046 O O . MET A 1 135 ? 6.851 -1.785 -16.336 1.00 90.38 135 MET A O 1
ATOM 1050 N N . PRO A 1 136 ? 7.035 -3.061 -18.196 1.00 91.88 136 PRO A N 1
ATOM 1051 C CA . PRO A 1 136 ? 5.626 -3.410 -18.259 1.00 91.88 136 PRO A CA 1
ATOM 1052 C C . PRO A 1 136 ? 5.313 -4.629 -17.384 1.00 91.88 136 PRO A C 1
ATOM 1054 O O . PRO A 1 136 ? 6.020 -5.641 -17.376 1.00 91.88 136 PRO A O 1
ATOM 1057 N N . PHE A 1 137 ? 4.190 -4.556 -16.687 1.00 92.19 137 PHE A N 1
ATOM 1058 C CA . PHE A 1 137 ? 3.637 -5.631 -15.882 1.00 92.19 137 PHE A CA 1
ATOM 1059 C C . PHE A 1 137 ? 2.181 -5.879 -16.264 1.00 92.19 137 PHE A C 1
ATOM 1061 O O . PHE A 1 137 ? 1.485 -4.989 -16.739 1.00 92.19 137 PHE A O 1
ATOM 1068 N N . ARG A 1 138 ? 1.707 -7.101 -16.033 1.00 92.44 138 ARG A N 1
ATOM 1069 C CA . ARG A 1 138 ? 0.288 -7.467 -16.111 1.00 92.44 138 ARG A CA 1
ATOM 1070 C C . ARG A 1 138 ? -0.314 -7.523 -14.714 1.00 92.44 138 ARG A C 1
ATOM 1072 O O . ARG A 1 138 ? 0.315 -8.055 -13.795 1.00 92.44 138 ARG A O 1
ATOM 1079 N N . ILE A 1 139 ? -1.537 -7.023 -14.588 1.00 92.56 139 ILE A N 1
ATOM 1080 C CA . ILE A 1 139 ? -2.332 -7.051 -13.360 1.00 92.56 139 ILE A CA 1
ATOM 1081 C C . ILE A 1 139 ? -3.309 -8.222 -13.448 1.00 92.56 139 ILE A C 1
ATOM 1083 O O . ILE A 1 139 ? -4.017 -8.388 -14.441 1.00 92.56 139 ILE A O 1
ATOM 1087 N N . LEU A 1 140 ? -3.337 -9.046 -12.408 1.00 91.88 140 LEU A N 1
ATOM 1088 C CA . LEU A 1 140 ? -4.058 -10.309 -12.335 1.00 91.88 140 LEU A CA 1
ATOM 1089 C C . LEU A 1 140 ? -4.900 -10.355 -11.057 1.00 91.88 140 LEU A C 1
ATOM 1091 O O . LEU A 1 140 ? -4.415 -10.036 -9.971 1.00 91.88 140 LEU A O 1
ATOM 1095 N N . ARG A 1 141 ? -6.138 -10.838 -11.169 1.00 91.56 141 ARG A N 1
ATOM 1096 C CA . ARG A 1 141 ? -6.971 -11.222 -10.020 1.00 91.56 141 ARG A CA 1
ATOM 1097 C C . ARG A 1 141 ? -7.361 -12.684 -10.167 1.00 91.56 141 ARG A C 1
ATOM 1099 O O . ARG A 1 141 ? -8.162 -13.033 -11.034 1.00 91.56 141 ARG A O 1
ATOM 1106 N N . GLY A 1 142 ? -6.752 -13.538 -9.346 1.00 87.31 142 GLY A N 1
ATOM 1107 C CA . GLY A 1 142 ? -6.738 -14.978 -9.607 1.00 87.31 142 GLY A CA 1
ATOM 1108 C C . GLY A 1 142 ? -6.054 -15.254 -10.947 1.00 87.31 142 GLY A C 1
ATOM 1109 O O . GLY A 1 142 ? -4.951 -14.762 -11.183 1.00 87.31 142 GLY A O 1
ATOM 1110 N N . ASP A 1 143 ? -6.746 -15.958 -11.841 1.00 85.44 143 ASP A N 1
ATOM 1111 C CA . ASP A 1 143 ? -6.247 -16.293 -13.182 1.00 85.44 143 ASP A CA 1
ATOM 1112 C C . ASP A 1 143 ? -6.673 -15.290 -14.269 1.00 85.44 143 ASP A C 1
ATOM 1114 O O . ASP A 1 143 ? -6.305 -15.428 -15.437 1.00 85.44 143 ASP A O 1
ATOM 1118 N N . LYS A 1 144 ? -7.458 -14.262 -13.912 1.00 88.69 144 LYS A N 1
ATOM 1119 C CA . LYS A 1 144 ? -7.966 -13.274 -14.869 1.00 88.69 144 LYS A CA 1
ATOM 1120 C C . LYS A 1 144 ? -7.017 -12.084 -14.984 1.00 88.69 144 LYS A C 1
ATOM 1122 O O . LYS A 1 144 ? -6.737 -11.414 -13.990 1.00 88.69 144 LYS A O 1
ATOM 1127 N N . VAL A 1 145 ? -6.591 -11.775 -16.210 1.00 90.06 145 VAL A N 1
ATOM 1128 C CA . VAL A 1 145 ? -5.871 -10.534 -16.531 1.00 90.06 145 VAL A CA 1
ATOM 1129 C C . VAL A 1 145 ? -6.855 -9.366 -16.487 1.00 90.06 145 VAL A C 1
ATOM 1131 O O . VAL A 1 145 ? -7.874 -9.377 -17.177 1.00 90.06 145 VAL A O 1
ATOM 1134 N N . LEU A 1 146 ? -6.563 -8.383 -15.639 1.00 91.00 146 LEU A N 1
ATOM 1135 C CA . LEU A 1 146 ? -7.357 -7.164 -15.480 1.00 91.00 146 LEU A CA 1
ATOM 1136 C C . LEU A 1 146 ? -6.882 -6.034 -16.400 1.00 91.00 146 LEU A C 1
ATOM 1138 O O . LEU A 1 146 ? -7.681 -5.177 -16.764 1.00 91.00 146 LEU A O 1
ATOM 1142 N N . GLY A 1 147 ? -5.597 -6.036 -16.749 1.00 90.56 147 GLY A N 1
ATOM 1143 C CA . GLY A 1 147 ? -4.951 -5.033 -17.590 1.00 90.56 147 GLY A CA 1
ATOM 1144 C C . GLY A 1 147 ? -3.434 -5.102 -17.457 1.00 90.56 147 GLY A C 1
ATOM 1145 O O . GLY A 1 147 ? -2.889 -6.080 -16.926 1.00 90.56 147 GLY A O 1
ATOM 1146 N N . SER A 1 148 ? -2.755 -4.053 -17.902 1.00 91.31 148 SER A N 1
ATOM 1147 C CA . SER A 1 148 ? -1.314 -3.879 -17.754 1.00 91.31 148 SER A CA 1
ATOM 1148 C C . SER A 1 148 ? -0.992 -2.645 -16.904 1.00 91.31 148 SER A C 1
ATOM 1150 O O . SER A 1 148 ? -1.862 -1.866 -16.521 1.00 91.31 148 SER A O 1
ATOM 1152 N N . CYS A 1 149 ? 0.262 -2.499 -16.501 1.00 91.69 149 CYS A N 1
ATOM 1153 C CA . CYS A 1 149 ? 0.770 -1.260 -15.935 1.00 91.69 149 CYS A CA 1
ATOM 1154 C C . CYS A 1 149 ? 2.247 -1.086 -16.264 1.00 91.69 149 CYS A C 1
ATOM 1156 O O . CYS A 1 149 ? 2.992 -2.065 -16.343 1.00 91.69 149 CYS A O 1
ATOM 1158 N N . ARG A 1 150 ? 2.686 0.162 -16.393 1.00 93.00 150 ARG A N 1
ATOM 1159 C CA . ARG A 1 150 ? 4.091 0.528 -16.591 1.00 93.00 150 ARG A CA 1
ATOM 1160 C C . ARG A 1 150 ? 4.644 1.178 -15.331 1.00 93.00 150 ARG A C 1
ATOM 1162 O O . ARG A 1 150 ? 3.981 2.032 -14.751 1.00 93.00 150 ARG A O 1
ATOM 1169 N N . LEU A 1 151 ? 5.853 0.807 -14.909 1.00 91.06 151 LEU A N 1
ATOM 1170 C CA . LEU A 1 151 ? 6.505 1.466 -13.771 1.00 91.06 151 LEU A CA 1
ATOM 1171 C C . LEU A 1 151 ? 6.932 2.894 -14.134 1.00 91.06 151 LEU A C 1
ATOM 1173 O O . LEU A 1 151 ? 7.614 3.088 -15.138 1.00 91.06 151 LEU A O 1
ATOM 1177 N N . LEU A 1 152 ? 6.545 3.868 -13.312 1.00 90.06 152 LEU A N 1
ATOM 1178 C CA . LEU A 1 152 ? 6.910 5.280 -13.462 1.00 90.06 152 LEU A CA 1
ATOM 1179 C C . LEU A 1 152 ? 8.114 5.654 -12.597 1.00 90.06 152 LEU A C 1
ATOM 1181 O O . LEU A 1 152 ? 9.043 6.276 -13.087 1.00 90.06 152 LEU A O 1
ATOM 1185 N N . GLU A 1 153 ? 8.090 5.258 -11.325 1.00 87.81 153 GLU A N 1
ATOM 1186 C CA . GLU A 1 153 ? 9.138 5.556 -10.344 1.00 87.81 153 GLU A CA 1
ATOM 1187 C C . GLU A 1 153 ? 9.447 4.271 -9.576 1.00 87.81 153 GLU A C 1
ATOM 1189 O O . GLU A 1 153 ? 8.533 3.603 -9.077 1.00 87.81 153 GLU A O 1
ATOM 1194 N N . VAL A 1 154 ? 10.725 3.908 -9.465 1.00 87.75 154 VAL A N 1
ATOM 1195 C CA . VAL A 1 154 ? 11.147 2.692 -8.757 1.00 87.75 154 VAL A CA 1
ATOM 1196 C C . VAL A 1 154 ? 12.072 3.050 -7.602 1.00 87.75 154 VAL A C 1
ATOM 1198 O O . VAL A 1 154 ? 13.144 3.615 -7.789 1.00 87.75 154 VAL A O 1
ATOM 1201 N N . ARG A 1 155 ? 11.671 2.674 -6.386 1.00 87.50 155 ARG A N 1
ATOM 1202 C CA . ARG A 1 155 ? 12.477 2.807 -5.163 1.00 87.50 155 ARG A CA 1
ATOM 1203 C C . ARG A 1 155 ? 13.077 1.458 -4.782 1.00 87.50 155 ARG A C 1
ATOM 1205 O O . ARG A 1 155 ? 12.856 0.456 -5.455 1.00 87.50 155 ARG A O 1
ATOM 1212 N N . GLU A 1 156 ? 13.830 1.399 -3.684 1.00 82.69 156 GLU A N 1
ATOM 1213 C CA . GLU A 1 156 ? 14.507 0.157 -3.281 1.00 82.69 156 GLU A CA 1
ATOM 1214 C C . GLU A 1 156 ? 13.562 -1.042 -3.108 1.00 82.69 156 GLU A C 1
ATOM 1216 O O . GLU A 1 156 ? 13.897 -2.141 -3.546 1.00 82.69 156 GLU A O 1
ATOM 1221 N N . LEU A 1 157 ? 12.397 -0.829 -2.482 1.00 85.00 157 LEU A N 1
ATOM 1222 C CA . LEU A 1 157 ? 11.462 -1.893 -2.077 1.00 85.00 157 LEU A CA 1
ATOM 1223 C C . LEU A 1 157 ? 10.032 -1.710 -2.610 1.00 85.00 157 LEU A C 1
ATOM 1225 O O . LEU A 1 157 ? 9.192 -2.587 -2.419 1.00 85.00 157 LEU A O 1
ATOM 1229 N N . VAL A 1 158 ? 9.734 -0.564 -3.224 1.00 89.62 158 VAL A N 1
ATOM 1230 C CA . VAL A 1 158 ? 8.400 -0.213 -3.730 1.00 89.62 158 VAL A CA 1
ATOM 1231 C C . VAL A 1 158 ? 8.515 0.525 -5.055 1.00 89.62 158 VAL A C 1
ATOM 1233 O O . VAL A 1 158 ? 9.528 1.173 -5.321 1.00 89.62 158 VAL A O 1
ATOM 1236 N N . SER A 1 159 ? 7.463 0.482 -5.862 1.00 90.69 159 SER A N 1
ATOM 1237 C CA . SER A 1 159 ? 7.416 1.181 -7.145 1.00 90.69 159 SER A CA 1
ATOM 1238 C C . SER A 1 159 ? 6.040 1.772 -7.396 1.00 90.69 159 SER A C 1
ATOM 1240 O O . SER A 1 159 ? 5.030 1.155 -7.050 1.00 90.69 159 SER A O 1
ATOM 1242 N N . ALA A 1 160 ? 6.004 2.932 -8.040 1.00 91.44 160 ALA A N 1
ATOM 1243 C CA . ALA A 1 160 ? 4.791 3.519 -8.583 1.00 91.44 160 ALA A CA 1
ATOM 1244 C C . ALA A 1 160 ? 4.582 3.033 -10.024 1.00 91.44 160 ALA A C 1
ATOM 1246 O O . ALA A 1 160 ? 5.523 3.013 -10.818 1.00 91.44 160 ALA A O 1
ATOM 1247 N N . GLY A 1 161 ? 3.357 2.649 -10.369 1.00 91.75 161 GLY A N 1
ATOM 1248 C CA . GLY A 1 161 ? 2.980 2.197 -11.703 1.00 91.75 161 GLY A CA 1
ATOM 1249 C C . GLY A 1 161 ? 1.739 2.906 -12.230 1.00 91.75 161 GLY A C 1
ATOM 1250 O O . GLY A 1 161 ? 0.810 3.189 -11.476 1.00 91.75 161 GLY A O 1
ATOM 1251 N N . LEU A 1 162 ? 1.720 3.162 -13.534 1.00 91.69 162 LEU A N 1
ATOM 1252 C CA . LEU A 1 162 ? 0.575 3.690 -14.265 1.00 91.69 162 LEU A CA 1
ATOM 1253 C C . LEU A 1 162 ? -0.198 2.521 -14.892 1.00 91.69 162 LEU A C 1
ATOM 1255 O O . LEU A 1 162 ? 0.400 1.782 -15.678 1.00 91.69 162 LEU A O 1
ATOM 1259 N N . PRO A 1 163 ? -1.479 2.305 -14.555 1.00 90.31 163 PRO A N 1
ATOM 1260 C CA . PRO A 1 163 ? -2.300 1.306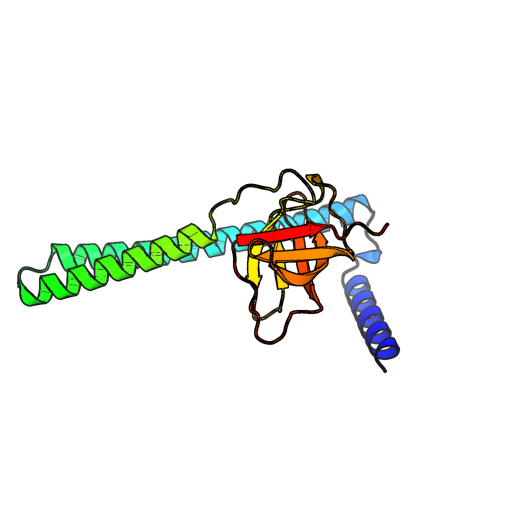 -15.215 1.00 90.31 163 PRO A CA 1
ATOM 1261 C C . PRO A 1 163 ? -2.569 1.678 -16.673 1.00 90.31 163 PRO A C 1
ATOM 1263 O O . PRO A 1 163 ? -2.944 2.804 -16.990 1.00 90.31 163 PRO A O 1
ATOM 1266 N N . GLU A 1 164 ? -2.416 0.693 -17.547 1.00 88.19 164 GLU A N 1
ATOM 1267 C CA . GLU A 1 164 ? -2.628 0.765 -18.987 1.00 88.19 164 GLU A CA 1
ATOM 1268 C C . GLU A 1 164 ? -3.563 -0.386 -19.398 1.00 88.19 164 GLU A C 1
ATOM 1270 O O . GLU A 1 164 ? -3.625 -1.422 -18.736 1.00 88.19 164 GLU A O 1
ATOM 1275 N N . GLU A 1 165 ? -4.337 -0.200 -20.470 1.00 84.94 165 GLU A N 1
ATOM 1276 C CA . GLU A 1 165 ? -5.145 -1.276 -21.076 1.00 84.94 165 GLU A CA 1
ATOM 1277 C C . GLU A 1 165 ? -6.050 -2.037 -20.081 1.00 84.94 165 GLU A C 1
ATOM 1279 O O . GLU A 1 165 ? -6.118 -3.269 -20.078 1.00 84.94 165 GLU A O 1
ATOM 1284 N N . LEU A 1 166 ? -6.745 -1.310 -19.202 1.00 85.69 166 LEU A N 1
ATOM 1285 C CA . LEU A 1 166 ? -7.691 -1.924 -18.272 1.00 85.69 166 LEU A CA 1
ATOM 1286 C C . LEU A 1 166 ? -8.910 -2.478 -19.011 1.00 85.69 166 LEU A C 1
ATOM 1288 O O . LEU A 1 166 ? -9.492 -1.811 -19.865 1.00 85.69 166 LEU A O 1
ATOM 1292 N N . ALA A 1 167 ? -9.329 -3.685 -18.634 1.00 83.06 167 ALA A N 1
ATOM 1293 C CA . ALA A 1 167 ? -10.569 -4.268 -19.122 1.00 83.06 167 ALA A CA 1
ATOM 1294 C C . ALA A 1 167 ? -11.782 -3.407 -18.715 1.00 83.06 167 ALA A C 1
ATOM 1296 O O . ALA A 1 167 ? -11.829 -2.850 -17.614 1.00 83.06 167 ALA A O 1
ATOM 1297 N N . GLU A 1 168 ? -12.784 -3.323 -19.593 1.00 76.94 168 GLU A N 1
ATOM 1298 C CA . GLU A 1 168 ? -13.968 -2.485 -19.376 1.00 76.94 168 GLU A CA 1
ATOM 1299 C C . GLU A 1 168 ? -14.672 -2.802 -18.046 1.00 76.94 168 GLU A C 1
ATOM 1301 O O . GLU A 1 168 ? -14.954 -3.956 -17.714 1.00 76.94 168 GLU A O 1
ATOM 1306 N N . GLY A 1 169 ? -14.945 -1.751 -17.264 1.00 77.12 169 GLY A N 1
ATOM 1307 C CA . GLY A 1 169 ? -15.642 -1.845 -15.977 1.00 77.12 169 GLY A CA 1
ATOM 1308 C C . GLY A 1 169 ? -14.817 -2.423 -14.819 1.00 77.12 169 GLY A C 1
ATOM 1309 O O . GLY A 1 169 ? -15.359 -2.615 -13.729 1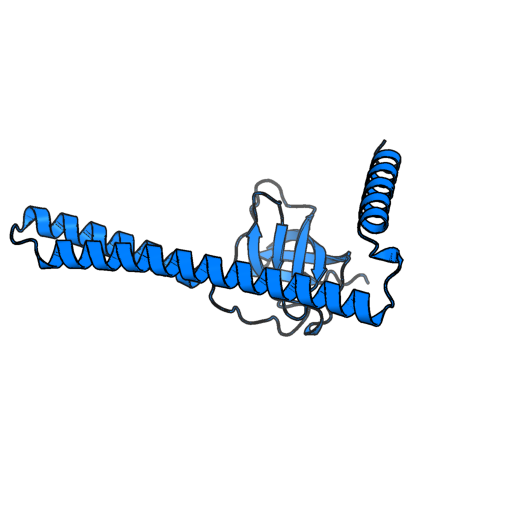.00 77.12 169 GLY A O 1
ATOM 1310 N N . VAL A 1 170 ? -13.522 -2.697 -15.009 1.00 82.31 170 VAL A N 1
ATOM 1311 C CA . VAL A 1 170 ? -12.666 -3.276 -13.966 1.00 82.31 170 VAL A CA 1
ATOM 1312 C C . VAL A 1 170 ? -11.959 -2.191 -13.155 1.00 82.31 170 VAL A C 1
ATOM 1314 O O . VAL A 1 170 ? -11.272 -1.329 -13.691 1.00 82.31 170 VAL A O 1
ATOM 1317 N N . GLN A 1 171 ? -12.077 -2.282 -11.827 1.00 85.06 171 GLN A N 1
ATOM 1318 C CA . GLN A 1 171 ? -11.284 -1.485 -10.890 1.00 85.06 171 GLN A CA 1
ATOM 1319 C C . GLN A 1 171 ? -10.196 -2.340 -10.237 1.00 85.06 171 GLN A C 1
ATOM 1321 O O . GLN A 1 171 ? -10.470 -3.419 -9.693 1.00 85.06 171 GLN A O 1
ATOM 1326 N N . ILE A 1 172 ? -8.972 -1.816 -10.254 1.00 87.75 172 ILE A N 1
ATOM 1327 C CA . ILE A 1 172 ? -7.832 -2.401 -9.548 1.00 87.75 172 ILE A CA 1
ATOM 1328 C C . ILE A 1 172 ? -8.058 -2.253 -8.047 1.00 87.75 172 ILE A C 1
ATOM 1330 O O . ILE A 1 172 ? -8.529 -1.218 -7.565 1.00 87.75 172 ILE A O 1
ATOM 1334 N N . GLN A 1 173 ? -7.739 -3.309 -7.314 1.00 88.69 173 GLN A N 1
ATOM 1335 C CA . GLN A 1 173 ? -7.870 -3.369 -5.872 1.00 88.69 173 GLN A CA 1
ATOM 1336 C C . GLN A 1 173 ? -6.534 -3.704 -5.232 1.00 88.69 173 GLN A C 1
ATOM 1338 O O . GLN A 1 173 ? -5.623 -4.280 -5.826 1.00 88.69 173 GLN A O 1
ATOM 1343 N N . VAL A 1 174 ? -6.446 -3.331 -3.965 1.00 88.50 174 VAL A N 1
ATOM 1344 C CA . VAL A 1 174 ? -5.344 -3.729 -3.111 1.00 88.50 174 VAL A CA 1
ATOM 1345 C C . VAL A 1 174 ? -5.301 -5.259 -3.007 1.00 88.50 174 VAL A C 1
ATOM 1347 O O . VAL A 1 174 ? -6.315 -5.881 -2.702 1.00 88.50 174 VAL A O 1
ATOM 1350 N N . GLY A 1 175 ? -4.122 -5.845 -3.226 1.00 87.12 175 GLY A N 1
ATOM 1351 C CA . GLY A 1 175 ? -3.903 -7.295 -3.218 1.00 87.12 175 GLY A CA 1
ATOM 1352 C C . GLY A 1 175 ? -3.958 -7.961 -4.596 1.00 87.12 175 GLY A C 1
ATOM 1353 O O . GLY A 1 175 ? -3.636 -9.144 -4.694 1.00 87.12 175 GLY A O 1
ATOM 1354 N N . ASP A 1 176 ? -4.305 -7.231 -5.663 1.00 90.75 176 ASP A N 1
ATOM 1355 C CA . ASP A 1 176 ? -4.187 -7.755 -7.028 1.00 90.75 176 ASP A CA 1
ATOM 1356 C C . ASP A 1 176 ? -2.724 -8.110 -7.334 1.00 90.75 176 ASP A C 1
ATOM 1358 O O . ASP A 1 176 ? -1.803 -7.365 -6.982 1.00 90.75 176 ASP A O 1
ATOM 1362 N N . ARG A 1 177 ? -2.504 -9.259 -7.983 1.00 91.81 177 ARG A N 1
ATOM 1363 C CA . ARG A 1 177 ? -1.169 -9.770 -8.303 1.00 91.81 177 ARG A CA 1
ATOM 1364 C C . ARG A 1 177 ? -0.630 -9.076 -9.544 1.00 91.81 177 ARG A C 1
ATOM 1366 O O . ARG A 1 177 ? -1.340 -8.888 -10.525 1.00 91.81 177 ARG A O 1
ATOM 1373 N N . VAL A 1 178 ? 0.652 -8.757 -9.528 1.00 91.25 178 VAL A N 1
ATOM 1374 C CA . VAL A 1 178 ? 1.358 -8.077 -10.604 1.00 91.25 178 VAL A CA 1
ATOM 1375 C C . VAL A 1 178 ? 2.559 -8.923 -11.005 1.00 91.25 178 VAL A C 1
ATOM 1377 O O . VAL A 1 178 ? 3.310 -9.407 -10.161 1.00 91.25 178 VAL A O 1
ATOM 1380 N N . SER A 1 179 ? 2.713 -9.170 -12.304 1.00 90.31 179 SER A N 1
ATOM 1381 C CA . SER A 1 179 ? 3.831 -9.968 -12.820 1.00 90.31 179 SER A CA 1
ATOM 1382 C C . SER A 1 179 ? 4.391 -9.379 -14.103 1.00 90.31 179 SER A C 1
ATOM 1384 O O . SER A 1 179 ? 3.649 -8.801 -14.893 1.00 90.31 179 SER A O 1
ATOM 1386 N N . VAL A 1 180 ? 5.701 -9.498 -14.298 1.00 89.44 180 VAL A N 1
ATOM 1387 C CA . VAL A 1 180 ? 6.372 -8.946 -15.477 1.00 89.44 180 VAL A CA 1
ATOM 1388 C C . VAL A 1 180 ? 5.830 -9.573 -16.761 1.00 89.44 180 VAL A C 1
ATOM 1390 O O . VAL A 1 180 ? 5.657 -10.793 -16.862 1.00 89.44 180 VAL A O 1
ATOM 1393 N N . LEU A 1 181 ? 5.558 -8.726 -17.754 1.00 78.56 181 LEU A N 1
ATOM 1394 C CA . LEU A 1 181 ? 5.309 -9.166 -19.121 1.00 78.56 181 LEU A CA 1
ATOM 1395 C C . LEU A 1 181 ? 6.664 -9.531 -19.727 1.00 78.56 181 LEU A C 1
ATOM 1397 O O . LEU A 1 181 ? 7.397 -8.666 -20.198 1.00 78.56 181 LEU A O 1
ATOM 1401 N N . ALA A 1 182 ? 7.034 -10.810 -19.661 1.00 58.28 182 ALA A N 1
ATOM 1402 C CA . ALA A 1 182 ? 8.203 -11.296 -20.379 1.00 58.28 182 ALA A CA 1
ATOM 1403 C C . ALA A 1 182 ? 7.951 -11.114 -21.884 1.00 58.28 182 ALA A C 1
ATOM 1405 O O . ALA A 1 182 ? 7.132 -11.827 -22.467 1.00 58.28 182 ALA A O 1
ATOM 1406 N N . GLN A 1 183 ? 8.624 -10.139 -22.500 1.00 46.62 183 GLN A N 1
ATOM 1407 C CA . GLN A 1 183 ? 8.765 -10.120 -23.950 1.00 46.62 183 GLN A CA 1
ATOM 1408 C C . GLN A 1 183 ? 9.636 -11.316 -24.334 1.00 46.62 183 GLN A C 1
ATOM 1410 O O . GLN A 1 183 ? 10.703 -11.531 -23.756 1.00 46.62 183 GLN A O 1
ATOM 1415 N N . LYS A 1 184 ? 9.100 -12.134 -25.234 1.00 32.66 184 LYS A N 1
ATOM 1416 C CA . LYS A 1 184 ? 9.787 -13.268 -25.837 1.00 32.66 184 LYS A CA 1
ATOM 1417 C C . LYS A 1 184 ? 10.668 -12.782 -26.980 1.00 32.66 184 LYS A C 1
ATOM 1419 O O . LYS A 1 184 ? 10.232 -11.824 -27.655 1.00 32.66 184 LYS A O 1
#

Sequence (184 aa):
AEARAYREAWLELQRRDEVLGVATLSNDVRDSHEQVSRLSGELIRAERFSKEMTEQMKRVMEAASQWAGESLPAKKAAARAEFESAKRALAEVEKKNQPRAVASGLTDAQVVAVDREQQALVLNLGLRQGAKEGMPFRILRGDKVLGSCRLLEVRELVSAGLPEELAEGVQIQVGDRVSVLAQK